Protein AF-A0A0R3T149-F1 (afdb_monomer_lite)

Radius of gyration: 18.87 Å; chains: 1; bounding box: 42×44×54 Å

Foldseek 3Di:
DPQQAAPQPRHTADWKWKDFPVDDHTHRPVRVLVQCQVADDPQWHADPDPVGRDIHNKMWMWTQDPVGIGTPDIAHGQAAPQVRGGADPWWKQQPVPRHIHHLVRVLVVCVVPQADPPPRHHRQKMWIWGHDRHDIDIDMDRDDDSLVSVLVSLLRDLDAAAPQPRHSPPVVQKAAESVVRHIHGCVRQVPFPADPDPRYGHGPVRVVVVVPDDD

Structure (mmCIF, N/CA/C/O backbone):
data_AF-A0A0R3T149-F1
#
_entry.id   AF-A0A0R3T149-F1
#
loop_
_atom_site.group_PDB
_atom_site.id
_atom_site.type_symbol
_atom_site.label_atom_id
_atom_site.label_alt_id
_atom_site.label_comp_id
_atom_site.label_asym_id
_atom_site.label_entity_id
_atom_site.label_seq_id
_atom_site.pdbx_PDB_ins_code
_atom_site.Cartn_x
_atom_site.Cartn_y
_atom_site.Cartn_z
_atom_site.occupancy
_atom_site.B_iso_or_equiv
_atom_site.auth_seq_id
_atom_site.auth_comp_id
_atom_site.auth_asym_id
_atom_site.auth_atom_id
_atom_site.pdbx_PDB_model_num
ATOM 1 N N . MET A 1 1 ? -21.644 15.731 8.150 1.00 38.50 1 MET A N 1
ATOM 2 C CA . MET A 1 1 ? -20.246 15.280 8.321 1.00 38.50 1 MET A CA 1
ATOM 3 C C . MET A 1 1 ? -20.265 14.141 9.325 1.00 38.50 1 MET A C 1
ATOM 5 O O . MET A 1 1 ? -20.509 14.401 10.495 1.00 38.50 1 MET A O 1
ATOM 9 N N . ASN A 1 2 ? -20.116 12.890 8.882 1.00 46.72 2 ASN A N 1
ATOM 10 C CA . ASN A 1 2 ? -19.965 11.767 9.811 1.00 46.72 2 ASN A CA 1
ATOM 11 C C . ASN A 1 2 ? -18.549 11.834 10.391 1.00 46.72 2 ASN A C 1
ATOM 13 O O . ASN A 1 2 ? -17.599 11.403 9.743 1.00 46.72 2 ASN A O 1
ATOM 17 N N . ASN A 1 3 ? -18.413 12.418 11.584 1.00 58.44 3 ASN A N 1
ATOM 18 C CA . ASN A 1 3 ? -17.168 12.417 12.352 1.00 58.44 3 ASN A CA 1
ATOM 19 C C . ASN A 1 3 ? -16.908 10.995 12.864 1.00 58.44 3 ASN A C 1
ATOM 21 O O . ASN A 1 3 ? -17.219 10.653 14.004 1.00 58.44 3 ASN A O 1
ATOM 25 N N . SER A 1 4 ? -16.373 10.145 11.993 1.00 82.06 4 SER A N 1
ATOM 26 C CA . SER A 1 4 ? -15.893 8.832 12.407 1.00 82.06 4 SER A CA 1
ATOM 27 C C . SER A 1 4 ? -14.594 9.030 13.188 1.00 82.06 4 SER A C 1
ATOM 29 O O . SER A 1 4 ? -13.704 9.763 12.754 1.00 82.06 4 SER A O 1
ATOM 31 N N . VAL A 1 5 ? -14.486 8.407 14.357 1.00 92.12 5 VAL A N 1
ATOM 32 C CA . VAL A 1 5 ? -13.281 8.451 15.194 1.00 92.12 5 VAL A CA 1
ATOM 33 C C . VAL A 1 5 ? -12.580 7.103 15.150 1.00 92.12 5 VAL A C 1
ATOM 35 O O . VAL A 1 5 ? -13.222 6.055 15.122 1.00 92.12 5 VAL A O 1
ATOM 38 N N . CYS A 1 6 ? -11.253 7.120 15.159 1.00 94.00 6 CYS A N 1
ATOM 39 C CA . CYS A 1 6 ? -10.465 5.899 15.232 1.00 94.00 6 CYS A CA 1
ATOM 40 C C . CYS A 1 6 ? -10.630 5.256 16.609 1.00 94.00 6 CYS A C 1
ATOM 42 O O . CYS A 1 6 ? -10.323 5.871 17.633 1.00 94.00 6 CYS A O 1
ATOM 44 N N . LEU A 1 7 ? -11.060 3.996 16.655 1.00 94.94 7 LEU A N 1
ATOM 45 C CA . LEU A 1 7 ? -11.327 3.322 17.928 1.00 94.94 7 LEU A CA 1
ATOM 46 C C . LEU A 1 7 ? -10.061 3.008 18.747 1.00 94.94 7 LEU A C 1
ATOM 48 O O . LEU A 1 7 ? -10.187 2.777 19.949 1.00 94.94 7 LEU A O 1
ATOM 52 N N . ILE A 1 8 ? -8.863 3.093 18.150 1.00 94.88 8 ILE A N 1
ATOM 53 C CA . ILE A 1 8 ? -7.573 2.941 18.850 1.00 94.88 8 ILE A CA 1
ATOM 54 C C . ILE A 1 8 ? -7.105 4.273 19.453 1.00 94.88 8 ILE A C 1
ATOM 56 O O . ILE A 1 8 ? -6.974 4.385 20.667 1.00 94.88 8 ILE A O 1
ATOM 60 N N . CYS A 1 9 ? -6.836 5.289 18.625 1.00 94.38 9 CYS A N 1
ATOM 61 C CA . CYS A 1 9 ? -6.217 6.540 19.091 1.00 94.38 9 CYS A CA 1
ATOM 62 C C . CYS A 1 9 ? -7.228 7.619 19.502 1.00 94.38 9 CYS A C 1
ATOM 64 O O . CYS A 1 9 ? -6.824 8.670 19.989 1.00 94.38 9 CYS A O 1
ATOM 66 N N . LYS A 1 10 ? -8.526 7.385 19.264 1.00 93.62 10 LYS A N 1
ATOM 67 C CA . LYS A 1 10 ? -9.636 8.330 19.480 1.00 93.62 10 LYS A CA 1
ATOM 68 C C . LYS A 1 10 ? -9.543 9.632 18.670 1.00 93.62 10 LYS A C 1
ATOM 70 O O . LYS A 1 10 ? -10.359 10.527 18.857 1.00 93.62 10 LYS A O 1
ATOM 75 N N . GLY A 1 11 ? -8.589 9.729 17.744 1.00 91.94 11 GLY A N 1
ATOM 76 C CA . GLY A 1 11 ? -8.465 10.843 16.809 1.00 91.94 11 GLY A CA 1
ATOM 77 C C . GLY A 1 11 ? -9.509 10.789 15.692 1.00 91.94 11 GLY A C 1
ATOM 78 O O . GLY A 1 11 ? -10.004 9.717 15.334 1.00 91.94 11 GLY A O 1
ATOM 79 N N . ASN A 1 12 ? -9.812 11.953 15.115 1.00 90.81 12 ASN A N 1
ATOM 80 C CA . ASN A 1 12 ? -10.738 12.073 13.990 1.00 90.81 12 ASN A CA 1
ATOM 81 C C . ASN A 1 12 ? -10.184 11.390 12.733 1.00 90.81 12 ASN A C 1
ATOM 83 O O . ASN A 1 12 ? -9.002 11.515 12.400 1.00 90.81 12 ASN A O 1
ATOM 87 N N . ILE A 1 13 ? -11.060 10.710 12.004 1.00 88.44 13 ILE A N 1
ATOM 88 C CA . ILE A 1 13 ? -10.769 10.164 10.682 1.00 88.44 13 ILE A CA 1
ATOM 89 C C . ILE A 1 13 ? -11.183 11.207 9.648 1.00 88.44 13 ILE A C 1
ATOM 91 O O . ILE A 1 13 ? -12.334 11.634 9.623 1.00 88.44 13 ILE A O 1
ATOM 95 N N . LYS A 1 14 ? -10.232 11.633 8.811 1.00 82.50 14 LYS A N 1
ATOM 96 C CA . LYS A 1 14 ? -10.469 12.670 7.798 1.00 82.50 14 LYS A CA 1
ATOM 97 C C . LYS A 1 14 ? -11.173 12.099 6.569 1.00 82.50 14 LYS A C 1
ATOM 99 O O . LYS A 1 14 ? -12.326 12.418 6.313 1.00 82.50 14 LYS A O 1
ATOM 104 N N . THR A 1 15 ? -10.460 11.283 5.797 1.00 82.50 15 THR A N 1
ATOM 105 C CA . THR A 1 15 ? -10.912 10.849 4.466 1.00 82.50 15 THR A CA 1
ATOM 106 C C . THR A 1 15 ? -10.670 9.382 4.184 1.00 82.50 15 THR A C 1
ATOM 108 O O . THR A 1 15 ? -11.432 8.817 3.410 1.00 82.50 15 THR A O 1
ATOM 111 N N . ILE A 1 16 ? -9.632 8.767 4.757 1.00 88.44 16 ILE A N 1
ATOM 112 C CA . ILE A 1 16 ? -9.252 7.377 4.486 1.00 88.44 16 ILE A CA 1
ATOM 113 C C . ILE A 1 16 ? -9.107 6.617 5.799 1.00 88.44 16 ILE A C 1
ATOM 115 O O . ILE A 1 16 ? -8.549 7.130 6.771 1.00 88.44 16 ILE A O 1
ATOM 119 N N . PHE A 1 17 ? -9.613 5.390 5.821 1.00 92.50 17 PHE A N 1
ATOM 120 C CA . PHE A 1 17 ? -9.611 4.535 7.000 1.00 92.50 17 PHE A CA 1
ATOM 121 C C . PHE A 1 17 ? -9.594 3.056 6.638 1.00 92.50 17 PHE A C 1
ATOM 123 O O . PHE A 1 17 ? -9.793 2.670 5.487 1.00 92.50 17 PHE A O 1
ATOM 130 N N . ALA A 1 18 ? -9.340 2.234 7.649 1.00 95.44 18 ALA A N 1
ATOM 131 C CA . ALA A 1 18 ? -9.339 0.789 7.558 1.00 95.44 18 ALA A CA 1
ATOM 132 C C . ALA A 1 18 ? -10.473 0.192 8.394 1.00 95.44 18 ALA A C 1
ATOM 134 O O . ALA A 1 18 ? -10.747 0.655 9.506 1.00 95.44 18 ALA A O 1
ATOM 135 N N . VAL A 1 19 ? -11.084 -0.859 7.856 1.00 96.00 19 VAL A N 1
ATOM 136 C CA . VAL A 1 19 ? -12.095 -1.680 8.526 1.00 96.00 19 VAL A CA 1
ATOM 137 C C . VAL A 1 19 ? -11.696 -3.150 8.364 1.00 96.00 19 VAL A C 1
ATOM 139 O O . VAL A 1 19 ? -11.477 -3.582 7.228 1.00 96.00 19 VAL A O 1
ATOM 142 N N . PRO A 1 20 ? -11.568 -3.934 9.451 1.00 96.81 20 PRO A N 1
ATOM 143 C CA . PRO A 1 20 ? -11.373 -5.379 9.352 1.00 96.81 20 PRO A CA 1
ATOM 144 C C . PRO A 1 20 ? -12.500 -6.034 8.553 1.00 96.81 20 PRO A C 1
ATOM 146 O O . PRO A 1 20 ? -13.662 -5.727 8.792 1.00 96.81 20 PRO A O 1
ATOM 149 N N . CYS A 1 21 ? -12.201 -6.975 7.656 1.00 95.44 21 CYS A N 1
ATOM 150 C CA . CYS A 1 21 ? -13.226 -7.567 6.781 1.00 95.44 21 CYS A CA 1
ATOM 151 C C . CYS A 1 21 ? -14.345 -8.323 7.526 1.00 95.44 21 CYS A C 1
ATOM 153 O O . CYS A 1 21 ? -15.386 -8.610 6.941 1.00 95.44 21 CYS A O 1
ATOM 155 N N . THR A 1 22 ? -14.149 -8.646 8.806 1.00 95.69 22 THR A N 1
ATOM 156 C CA . THR A 1 22 ? -15.110 -9.393 9.623 1.00 95.69 22 THR A CA 1
ATOM 157 C C . THR A 1 22 ? -16.033 -8.499 10.459 1.00 95.69 22 THR A C 1
ATOM 159 O O . THR A 1 22 ? -17.061 -8.982 10.940 1.00 95.69 22 THR A O 1
ATOM 162 N N . CYS A 1 23 ? -15.748 -7.201 10.619 1.00 95.00 23 CYS A N 1
ATOM 163 C CA . CYS A 1 23 ? -16.578 -6.260 11.388 1.00 95.00 23 CYS A CA 1
ATOM 164 C C . CYS A 1 23 ? -16.717 -4.898 10.687 1.00 95.00 23 CYS A C 1
ATOM 166 O O . CYS A 1 23 ? -16.254 -4.718 9.569 1.00 95.00 23 CYS A O 1
ATOM 168 N N . ASP A 1 24 ? -17.389 -3.947 11.325 1.00 94.56 24 ASP A N 1
ATOM 169 C CA . ASP A 1 24 ? -17.636 -2.584 10.834 1.00 94.56 24 ASP A CA 1
ATOM 170 C C . ASP A 1 24 ? -16.867 -1.516 11.636 1.00 94.56 24 ASP A C 1
ATOM 172 O O . ASP A 1 24 ? -17.055 -0.313 11.448 1.00 94.56 24 ASP A O 1
ATOM 176 N N . HIS A 1 25 ? -15.961 -1.948 12.518 1.00 95.19 25 HIS A N 1
ATOM 177 C CA . HIS A 1 25 ? -15.155 -1.067 13.354 1.00 95.19 25 HIS A CA 1
ATOM 178 C C . HIS A 1 25 ? -14.117 -0.294 12.538 1.00 95.19 25 HIS A C 1
ATOM 180 O O . HIS A 1 25 ? -13.366 -0.861 11.743 1.00 95.19 25 HIS A O 1
ATOM 186 N N . VAL A 1 26 ? -14.046 1.013 12.788 1.00 94.81 26 VAL A N 1
ATOM 187 C CA . VAL A 1 26 ? -13.283 1.955 11.968 1.00 94.81 26 VAL A CA 1
ATOM 188 C C . VAL A 1 26 ? -11.995 2.402 12.667 1.00 94.81 26 VAL A C 1
ATOM 190 O O . VAL A 1 26 ? -11.993 2.797 13.839 1.00 94.81 26 VAL A O 1
ATOM 193 N N . PHE A 1 27 ? -10.887 2.389 11.924 1.00 95.19 27 PHE A N 1
ATOM 194 C CA . PHE A 1 27 ? -9.558 2.751 12.419 1.00 95.19 27 PHE A CA 1
ATOM 195 C C . PHE A 1 27 ? -8.777 3.581 11.394 1.00 95.19 27 PHE A C 1
ATOM 197 O O . PHE A 1 27 ? -8.949 3.415 10.188 1.00 95.19 27 PHE A O 1
ATOM 204 N N . HIS A 1 28 ? -7.832 4.416 11.840 1.00 94.00 28 HIS A N 1
ATOM 205 C CA . HIS A 1 28 ? -6.750 4.839 10.941 1.00 94.00 28 HIS A CA 1
ATOM 206 C C . HIS A 1 28 ? -5.971 3.601 10.494 1.00 94.00 28 HIS A C 1
ATOM 208 O O . HIS A 1 28 ? -5.634 2.760 11.333 1.00 94.00 28 HIS A O 1
ATOM 214 N N . LEU A 1 29 ? -5.627 3.513 9.205 1.00 93.81 29 LEU A N 1
ATOM 215 C CA . LEU A 1 29 ? -4.876 2.370 8.675 1.00 93.81 29 LEU A CA 1
ATOM 216 C C . LEU A 1 29 ? -3.568 2.154 9.453 1.00 93.81 29 LEU A C 1
ATOM 218 O O . LEU A 1 29 ? -3.303 1.048 9.912 1.00 93.81 29 LEU A O 1
ATOM 222 N N . ALA A 1 30 ? -2.803 3.215 9.722 1.00 93.44 30 ALA A N 1
ATOM 223 C CA . ALA A 1 30 ? -1.572 3.113 10.506 1.00 93.44 30 ALA A CA 1
ATOM 224 C C . ALA A 1 30 ? -1.781 2.656 11.959 1.00 93.44 30 ALA A C 1
ATOM 226 O O . ALA A 1 30 ? -0.935 1.941 12.497 1.00 93.44 30 ALA A O 1
ATOM 227 N N . CYS A 1 31 ? -2.873 3.066 12.617 1.00 95.38 31 CYS A N 1
ATOM 228 C CA . CYS A 1 31 ? -3.177 2.606 13.974 1.00 95.38 31 CYS A CA 1
ATOM 229 C C . CYS A 1 31 ? -3.475 1.108 13.981 1.00 95.38 31 CYS A C 1
ATOM 231 O O . CYS A 1 31 ? -2.933 0.389 14.820 1.00 95.38 31 CYS A O 1
ATOM 233 N N . LEU A 1 32 ? -4.289 0.645 13.029 1.00 95.56 32 LEU A N 1
ATOM 234 C CA . LEU A 1 32 ? -4.640 -0.765 12.919 1.00 95.56 32 LEU A CA 1
ATOM 235 C C . LEU A 1 32 ? -3.416 -1.620 12.566 1.00 95.56 32 LEU A C 1
ATOM 237 O O . LEU A 1 32 ? -3.164 -2.605 13.248 1.00 95.56 32 LEU A O 1
ATOM 241 N N . MET A 1 33 ? -2.593 -1.204 11.596 1.00 94.81 33 MET A N 1
ATOM 242 C CA . MET A 1 33 ? -1.350 -1.911 11.237 1.00 94.81 33 MET A CA 1
ATOM 243 C C . MET A 1 33 ? -0.369 -2.012 12.412 1.00 94.81 33 MET A C 1
ATOM 245 O O . MET A 1 33 ? 0.261 -3.049 12.616 1.00 94.81 33 MET A O 1
ATOM 249 N N . ARG A 1 34 ? -0.273 -0.966 13.242 1.00 94.62 34 ARG A N 1
ATOM 250 C CA . ARG A 1 34 ? 0.548 -0.997 14.461 1.00 94.62 34 ARG A CA 1
ATOM 251 C C . ARG A 1 34 ? -0.014 -1.959 15.505 1.00 94.62 34 ARG A C 1
ATOM 253 O O . ARG A 1 34 ? 0.756 -2.700 16.106 1.00 94.62 34 ARG A O 1
ATOM 260 N N . TRP A 1 35 ? -1.330 -1.977 15.702 1.00 94.94 35 TRP A N 1
ATOM 261 C CA . TRP A 1 35 ? -1.977 -2.948 16.586 1.00 94.94 35 TRP A CA 1
ATOM 262 C C . TRP A 1 35 ? -1.704 -4.386 16.136 1.00 94.94 35 TRP A C 1
ATOM 264 O O . TRP A 1 35 ? -1.245 -5.199 16.934 1.00 94.94 35 TRP A O 1
ATOM 274 N N . ILE A 1 36 ? -1.900 -4.663 14.843 1.00 94.19 36 ILE A N 1
ATOM 275 C CA . ILE A 1 36 ? -1.611 -5.953 14.205 1.00 94.19 36 ILE A CA 1
ATOM 276 C C . ILE A 1 36 ? -0.167 -6.380 14.521 1.00 94.19 36 ILE A C 1
ATOM 278 O O . ILE A 1 36 ? 0.037 -7.458 15.075 1.00 94.19 36 ILE A O 1
ATOM 282 N N . SER A 1 37 ? 0.829 -5.506 14.319 1.00 92.75 37 SER A N 1
ATOM 283 C CA . SER A 1 37 ? 2.245 -5.804 14.636 1.00 92.75 37 SER A CA 1
ATOM 284 C C . SER A 1 37 ? 2.539 -6.169 16.094 1.00 92.75 37 SER A C 1
ATOM 286 O O . SER A 1 37 ? 3.562 -6.782 16.372 1.00 92.75 37 SER A O 1
ATOM 288 N N . GLN A 1 38 ? 1.655 -5.820 17.029 1.00 91.00 38 GLN A N 1
ATOM 289 C CA . GLN A 1 38 ? 1.828 -6.097 18.458 1.00 91.00 38 GLN A CA 1
ATOM 290 C C . GLN A 1 38 ? 1.002 -7.286 18.951 1.00 91.00 38 GLN A C 1
ATOM 292 O O . GLN A 1 38 ? 1.271 -7.802 20.036 1.00 91.00 38 GLN A O 1
ATOM 297 N N . LYS A 1 39 ? -0.054 -7.653 18.220 1.00 86.94 39 LYS A N 1
ATOM 298 C CA . LYS A 1 39 ? -1.113 -8.555 18.695 1.00 86.94 39 LYS A CA 1
ATOM 299 C C . LYS A 1 39 ? -1.394 -9.732 17.770 1.00 86.94 39 LYS A C 1
ATOM 301 O O . LYS A 1 39 ? -2.239 -10.545 18.120 1.00 86.94 39 LYS A O 1
ATOM 306 N N . THR A 1 40 ? -0.720 -9.830 16.624 1.00 79.81 40 THR A N 1
ATOM 307 C CA . THR A 1 40 ? -0.877 -10.988 15.737 1.00 79.81 40 THR A CA 1
ATOM 308 C C . THR A 1 40 ? -0.409 -12.257 16.442 1.00 79.81 40 THR A C 1
ATOM 310 O O . THR A 1 40 ? 0.718 -12.315 16.934 1.00 79.81 40 THR A O 1
ATOM 313 N N . THR A 1 41 ? -1.252 -13.282 16.423 1.00 71.00 41 THR A N 1
ATOM 314 C CA . THR A 1 41 ? -0.919 -14.654 16.817 1.00 71.00 41 THR A CA 1
ATOM 315 C C . THR A 1 41 ? -1.328 -15.570 15.669 1.00 71.00 41 THR A C 1
ATOM 317 O O . THR A 1 41 ? -2.486 -15.551 15.263 1.00 71.00 41 THR A O 1
ATOM 320 N N . ASP A 1 42 ? -0.382 -16.320 15.101 1.00 70.81 42 ASP A N 1
ATOM 321 C CA . ASP A 1 42 ? -0.635 -17.323 14.053 1.00 70.81 42 ASP A CA 1
ATOM 322 C C . ASP A 1 42 ? -1.492 -16.831 12.864 1.00 70.81 42 ASP A C 1
ATOM 324 O O . ASP A 1 42 ? -2.448 -17.478 12.452 1.00 70.81 42 ASP A O 1
ATOM 328 N N . HIS A 1 43 ? -1.122 -15.680 12.284 1.00 72.94 43 HIS A N 1
ATOM 329 C CA . HIS A 1 43 ? -1.764 -15.019 11.126 1.00 72.94 43 HIS A CA 1
ATOM 330 C C . HIS A 1 43 ? -3.133 -14.369 11.365 1.00 72.94 43 HIS A C 1
ATOM 332 O O . HIS A 1 43 ? -3.583 -13.608 10.505 1.00 72.94 43 HIS A O 1
ATOM 338 N N . TYR A 1 44 ? -3.747 -14.581 12.527 1.00 81.31 44 TYR A N 1
ATOM 339 C CA . TYR A 1 44 ? -5.005 -13.943 12.900 1.00 81.31 44 TYR A CA 1
ATOM 340 C C . TYR A 1 44 ? -4.771 -12.789 13.872 1.00 81.31 44 TYR A C 1
ATOM 342 O O . TYR A 1 44 ? -3.843 -12.787 14.687 1.00 81.31 44 TYR A O 1
ATOM 350 N N . CYS A 1 45 ? -5.607 -11.761 13.745 1.00 88.81 45 CYS A N 1
ATOM 351 C CA . CYS A 1 45 ? -5.567 -10.578 14.590 1.00 88.81 45 CYS A CA 1
ATOM 352 C C . CYS A 1 45 ? -6.922 -10.354 15.252 1.00 88.81 45 CYS A C 1
ATOM 354 O O . CYS A 1 45 ? -7.923 -10.242 14.540 1.00 88.81 45 CYS A O 1
ATOM 356 N N . PRO A 1 46 ? -6.979 -10.202 16.584 1.00 93.50 46 PRO A N 1
ATOM 357 C CA . PRO A 1 46 ? -8.207 -9.796 17.244 1.00 93.50 46 PRO A CA 1
ATOM 358 C C . PRO A 1 46 ? -8.532 -8.339 16.908 1.00 93.50 46 PRO A C 1
ATOM 360 O O . PRO A 1 46 ? -7.638 -7.480 16.822 1.00 93.50 46 PRO A O 1
ATOM 363 N N . CYS A 1 47 ? -9.823 -8.043 16.749 1.00 95.06 47 CYS A N 1
ATOM 364 C CA . CYS A 1 47 ? -10.296 -6.672 16.619 1.00 95.06 47 CYS A CA 1
ATOM 365 C C . CYS A 1 47 ? -9.823 -5.826 17.823 1.00 95.06 47 CYS A C 1
ATOM 367 O O . CYS A 1 47 ? -9.994 -6.244 18.966 1.00 95.06 47 CYS A O 1
ATOM 369 N N . PRO A 1 48 ? -9.266 -4.617 17.609 1.00 95.12 48 PRO A N 1
ATOM 370 C CA . PRO A 1 48 ? -8.849 -3.749 18.713 1.00 95.12 48 PRO A CA 1
ATOM 371 C C . PRO A 1 48 ? -9.996 -3.262 19.611 1.00 95.12 48 PRO A C 1
ATOM 373 O O . PRO A 1 48 ? -9.747 -2.720 20.687 1.00 95.12 48 PRO A O 1
ATOM 376 N N . GLN A 1 49 ? -11.247 -3.379 19.158 1.00 94.62 49 GLN A N 1
ATOM 377 C CA . GLN A 1 49 ? -12.408 -2.964 19.931 1.00 94.62 49 GLN A CA 1
ATOM 378 C C . GLN A 1 49 ? -12.720 -4.003 21.013 1.00 94.62 49 GLN A C 1
ATOM 380 O O . GLN A 1 49 ? -13.070 -5.133 20.700 1.00 94.62 49 GLN A O 1
ATOM 385 N N . SER A 1 50 ? -12.668 -3.603 22.286 1.00 88.88 50 SER A N 1
ATOM 386 C CA . SER A 1 50 ? -12.798 -4.517 23.435 1.00 88.88 50 SER A CA 1
ATOM 387 C C . SER A 1 50 ? -14.130 -5.269 23.520 1.00 88.88 50 SER A C 1
ATOM 389 O O . SER A 1 50 ? -14.188 -6.337 24.117 1.00 88.88 50 SER A O 1
ATOM 391 N N . SER A 1 51 ? -15.200 -4.718 22.944 1.00 91.88 51 SER A N 1
ATOM 392 C CA . SER A 1 51 ? -16.520 -5.357 22.862 1.00 91.88 51 SER A CA 1
ATOM 393 C C . SER A 1 51 ? -16.680 -6.286 21.652 1.00 91.88 51 SER A C 1
ATOM 395 O O . SER A 1 51 ? -17.781 -6.769 21.411 1.00 91.88 51 SER A O 1
ATOM 397 N N . CYS A 1 52 ? -15.630 -6.473 20.850 1.00 94.62 52 CYS A N 1
ATOM 398 C CA . CYS A 1 52 ? -15.647 -7.267 19.630 1.00 94.62 52 CYS A CA 1
ATOM 399 C C . CYS A 1 52 ? -14.785 -8.517 19.812 1.00 94.62 52 CYS A C 1
ATOM 401 O O . CYS A 1 52 ? -13.597 -8.421 20.102 1.00 94.62 52 CYS A O 1
ATOM 403 N N . ASP A 1 53 ? -15.378 -9.681 19.585 1.00 94.06 53 ASP A N 1
ATOM 404 C CA . ASP A 1 53 ? -14.747 -11.003 19.670 1.00 94.06 53 ASP A CA 1
ATOM 405 C C . ASP A 1 53 ? -14.214 -11.512 18.321 1.00 94.06 53 ASP A C 1
ATOM 407 O O . ASP A 1 53 ? -13.603 -12.573 18.240 1.00 94.06 53 ASP A O 1
ATOM 411 N N . LYS A 1 54 ? -14.441 -10.754 17.245 1.00 94.94 54 LYS A N 1
ATOM 412 C CA . LYS A 1 54 ? -14.046 -11.144 15.893 1.00 94.94 54 LYS A CA 1
ATOM 413 C C . LYS A 1 54 ? -12.544 -11.017 15.654 1.00 94.94 54 LYS A C 1
ATOM 415 O O . LYS A 1 54 ? -11.920 -10.008 15.996 1.00 94.94 54 LYS A O 1
ATOM 420 N N . GLU A 1 55 ? -12.014 -11.999 14.937 1.00 94.50 55 GLU A N 1
ATOM 421 C CA . GLU A 1 55 ? -10.661 -12.004 14.388 1.00 94.50 55 GLU A CA 1
ATOM 422 C C . GLU A 1 55 ? -10.677 -11.694 12.888 1.00 94.50 55 GLU A C 1
ATOM 424 O O . GLU A 1 55 ? -11.718 -11.763 12.226 1.00 94.50 55 GLU A O 1
ATOM 429 N N . PHE A 1 56 ? -9.528 -11.298 12.347 1.00 94.62 56 PHE A N 1
ATOM 430 C CA . PHE A 1 56 ? -9.364 -11.000 10.929 1.00 94.62 56 PHE A CA 1
ATOM 431 C C . PHE A 1 56 ? -7.917 -11.210 10.470 1.00 94.62 56 PHE A C 1
ATOM 433 O O . PHE A 1 56 ? -6.971 -11.084 11.246 1.00 94.62 56 PHE A O 1
ATOM 440 N N . ASP A 1 57 ? -7.762 -11.480 9.179 1.00 93.31 57 ASP A N 1
ATOM 441 C CA . ASP A 1 57 ? -6.490 -11.642 8.459 1.00 93.31 57 ASP A CA 1
ATOM 442 C C . ASP A 1 57 ? -6.390 -10.705 7.236 1.00 93.31 57 ASP A C 1
ATOM 444 O O . ASP A 1 57 ? -5.442 -10.760 6.444 1.00 93.31 57 ASP A O 1
ATOM 448 N N . SER A 1 58 ? -7.413 -9.868 7.065 1.00 94.88 58 SER A N 1
ATOM 449 C CA . SER A 1 58 ? -7.649 -9.022 5.908 1.00 94.88 58 SER A CA 1
ATOM 450 C C . SER A 1 58 ? -8.429 -7.774 6.309 1.00 94.88 58 SER A C 1
ATOM 452 O O . SER A 1 58 ? -9.187 -7.756 7.287 1.00 94.88 58 SER A O 1
ATOM 454 N N . LEU A 1 59 ? -8.212 -6.694 5.564 1.00 96.12 59 LEU A N 1
ATOM 455 C CA . LEU A 1 59 ? -8.836 -5.406 5.850 1.00 96.12 59 LEU A CA 1
ATOM 456 C C . LEU A 1 59 ? -9.181 -4.629 4.587 1.00 96.12 59 LEU A C 1
ATOM 458 O O . LEU A 1 59 ? -8.455 -4.651 3.593 1.00 96.12 59 LEU A O 1
ATOM 462 N N . ASN A 1 60 ? -10.292 -3.909 4.658 1.00 96.25 60 ASN A N 1
ATOM 463 C CA . ASN A 1 60 ? -10.741 -2.989 3.630 1.00 96.25 60 ASN A CA 1
ATOM 464 C C . ASN A 1 60 ? -10.198 -1.595 3.930 1.00 96.25 60 ASN A C 1
ATOM 466 O O . ASN A 1 60 ? -10.383 -1.072 5.029 1.00 96.25 60 ASN A O 1
ATOM 470 N N . VAL A 1 61 ? -9.553 -0.983 2.940 1.00 94.62 61 VAL A N 1
ATOM 471 C CA . VAL A 1 61 ? -9.146 0.422 2.973 1.00 94.62 61 VAL A CA 1
ATOM 472 C C . VAL A 1 61 ? -10.191 1.215 2.207 1.00 94.62 61 VAL A C 1
ATOM 474 O O . VAL A 1 61 ? -10.382 1.010 1.006 1.00 94.62 61 VAL A O 1
ATOM 477 N N . LEU A 1 62 ? -10.885 2.105 2.903 1.00 92.94 62 LEU A N 1
ATOM 478 C CA . LEU A 1 62 ? -12.012 2.861 2.370 1.00 92.94 62 LEU A CA 1
ATOM 479 C C . LEU A 1 62 ? -11.722 4.355 2.404 1.00 92.94 62 LEU A C 1
ATOM 481 O O . LEU A 1 62 ? -10.929 4.827 3.219 1.00 92.94 62 LEU A O 1
ATOM 485 N N . SER A 1 63 ? -12.401 5.093 1.534 1.00 89.12 63 SER A N 1
ATOM 486 C CA . SER A 1 63 ? -12.443 6.545 1.561 1.00 89.12 63 SER A CA 1
ATOM 487 C C . SER A 1 63 ? -13.868 7.064 1.629 1.00 89.12 63 SER A C 1
ATOM 489 O O . SER A 1 63 ? -14.779 6.466 1.063 1.00 89.12 63 SER A O 1
ATOM 491 N N . THR A 1 64 ? -14.047 8.192 2.304 1.00 85.88 64 THR A N 1
ATOM 492 C CA . THR A 1 64 ? -15.269 8.994 2.257 1.00 85.88 64 THR A CA 1
ATOM 493 C C . THR A 1 64 ? -15.002 10.278 1.486 1.00 85.88 64 THR A C 1
ATOM 495 O O . THR A 1 64 ? -14.210 11.110 1.935 1.00 85.88 64 THR A O 1
ATOM 498 N N . ASP A 1 65 ? -15.682 10.445 0.354 1.00 77.50 65 ASP A N 1
ATOM 499 C CA . ASP A 1 65 ? -15.710 11.681 -0.428 1.00 77.50 65 ASP A CA 1
ATOM 500 C C . ASP A 1 65 ? -17.149 12.226 -0.544 1.00 77.50 65 ASP A C 1
ATOM 502 O O . ASP A 1 65 ? -18.078 11.719 0.089 1.00 77.50 65 ASP A O 1
ATOM 506 N N . VAL A 1 66 ? -17.347 13.302 -1.318 1.00 71.94 66 VAL A N 1
ATOM 507 C CA . VAL A 1 66 ? -18.675 13.916 -1.535 1.00 71.94 66 VAL A CA 1
ATOM 508 C C . VAL A 1 66 ? -19.665 12.926 -2.178 1.00 71.94 66 VAL A C 1
ATOM 510 O O . VAL A 1 66 ? -20.872 13.069 -1.998 1.00 71.94 66 VAL A O 1
ATOM 513 N N . GLY A 1 67 ? -19.165 11.908 -2.887 1.00 72.44 67 GLY A N 1
ATOM 514 C CA . GLY A 1 67 ? -19.944 10.834 -3.504 1.00 72.44 67 GLY A CA 1
ATOM 515 C C . GLY A 1 67 ? -20.266 9.664 -2.569 1.00 72.44 67 GLY A C 1
ATOM 516 O O . GLY A 1 67 ? -20.987 8.754 -2.976 1.00 72.44 67 GLY A O 1
ATOM 517 N N . GLY A 1 68 ? -19.783 9.685 -1.322 1.00 83.62 68 GLY A N 1
ATOM 518 C CA . GLY A 1 68 ? -20.072 8.680 -0.304 1.00 83.62 68 GLY A CA 1
ATOM 519 C C . GLY A 1 68 ? -18.883 7.776 0.019 1.00 83.62 68 GLY A C 1
ATOM 520 O O . GLY A 1 68 ? -17.722 8.176 -0.059 1.00 83.62 68 GLY A O 1
ATOM 521 N N . LEU A 1 69 ? -19.188 6.557 0.470 1.00 88.19 69 LEU A N 1
ATOM 522 C CA . LEU A 1 69 ? -18.188 5.569 0.864 1.00 88.19 69 LEU A CA 1
ATOM 523 C C . LEU A 1 69 ? -17.673 4.811 -0.364 1.00 88.19 69 LEU A C 1
ATOM 525 O O . LEU A 1 69 ? -18.450 4.191 -1.089 1.00 88.19 69 LEU A O 1
ATOM 529 N N . LYS A 1 70 ? -16.356 4.802 -0.557 1.00 91.25 70 LYS A N 1
ATOM 530 C CA . LYS A 1 70 ? -15.676 4.114 -1.654 1.00 91.25 70 LYS A CA 1
ATOM 531 C C . LYS A 1 70 ? -14.635 3.140 -1.113 1.00 91.25 70 LYS A C 1
ATOM 533 O O . LYS A 1 70 ? -13.734 3.535 -0.378 1.00 91.25 70 LYS A O 1
ATOM 538 N N . LEU A 1 71 ? -14.711 1.875 -1.522 1.00 91.62 71 LEU A N 1
ATOM 539 C CA . LEU A 1 71 ? -13.637 0.909 -1.291 1.00 91.62 71 LEU A CA 1
ATOM 540 C C . LEU A 1 71 ? -12.450 1.247 -2.206 1.00 91.62 71 LEU A C 1
ATOM 542 O O . LEU A 1 71 ? -12.601 1.281 -3.428 1.00 91.62 71 LEU A O 1
ATOM 546 N N . LEU A 1 72 ? -11.279 1.510 -1.626 1.00 89.44 72 LEU A N 1
ATOM 547 C CA . LEU A 1 72 ? -10.056 1.782 -2.385 1.00 89.44 72 LEU A CA 1
ATOM 548 C C . LEU A 1 72 ? -9.321 0.486 -2.736 1.00 89.44 72 LEU A C 1
ATOM 550 O O . LEU A 1 72 ? -8.919 0.298 -3.883 1.00 89.44 72 LEU A O 1
ATOM 554 N N . THR A 1 73 ? -9.142 -0.391 -1.745 1.00 92.19 73 THR A N 1
ATOM 555 C CA . THR A 1 73 ? -8.564 -1.731 -1.910 1.00 92.19 73 THR A CA 1
ATOM 556 C C . THR A 1 73 ? -8.882 -2.614 -0.710 1.00 92.19 73 THR A C 1
ATOM 558 O O . THR A 1 73 ? -9.214 -2.118 0.368 1.00 92.19 73 THR A O 1
ATOM 561 N N . THR A 1 74 ? -8.678 -3.914 -0.880 1.00 94.69 74 THR A N 1
ATOM 562 C CA . THR A 1 74 ? -8.604 -4.887 0.210 1.00 94.69 74 THR A CA 1
ATOM 563 C C . THR A 1 74 ? -7.157 -5.351 0.349 1.00 94.69 74 THR A C 1
ATOM 565 O O . THR A 1 74 ? -6.506 -5.666 -0.648 1.00 94.69 74 THR A O 1
ATOM 568 N N . ILE A 1 75 ? -6.635 -5.361 1.574 1.00 94.62 75 ILE A N 1
ATOM 569 C CA . ILE A 1 75 ? -5.347 -5.974 1.897 1.00 94.62 75 ILE A CA 1
ATOM 570 C C . ILE A 1 75 ? -5.635 -7.388 2.381 1.00 94.62 75 ILE A C 1
ATOM 572 O O . ILE A 1 75 ? -6.191 -7.573 3.463 1.00 94.62 75 ILE A O 1
ATOM 576 N N . ASN A 1 76 ? -5.246 -8.373 1.578 1.00 91.38 76 ASN A N 1
ATOM 577 C CA . ASN A 1 76 ? -5.326 -9.780 1.949 1.00 91.38 76 ASN A CA 1
ATOM 578 C C . ASN A 1 76 ? -4.001 -10.228 2.556 1.00 91.38 76 ASN A C 1
ATOM 580 O O . ASN A 1 76 ? -2.948 -9.901 2.000 1.00 91.38 76 ASN A O 1
ATOM 584 N N . ASN A 1 77 ? -4.074 -11.059 3.597 1.00 89.75 77 ASN A N 1
ATOM 585 C CA . ASN A 1 77 ? -2.930 -11.618 4.315 1.00 89.75 77 ASN A CA 1
ATOM 586 C C . ASN A 1 77 ? -2.019 -10.518 4.871 1.00 89.75 77 ASN A C 1
ATOM 588 O O . ASN A 1 77 ? -1.108 -10.030 4.204 1.00 89.75 77 ASN A O 1
ATOM 592 N N . LEU A 1 78 ? -2.243 -10.147 6.128 1.00 93.25 78 LEU A N 1
ATOM 593 C CA . LEU A 1 78 ? -1.520 -9.053 6.788 1.00 93.25 78 LEU A CA 1
ATOM 594 C C . LEU A 1 78 ? -0.046 -9.353 7.084 1.00 93.25 78 LEU A C 1
ATOM 596 O O . LEU A 1 78 ? 0.682 -8.460 7.521 1.00 93.25 78 LEU A O 1
ATOM 600 N N . ILE A 1 79 ? 0.393 -10.585 6.820 1.00 93.62 79 ILE A N 1
ATOM 601 C CA . ILE A 1 79 ? 1.775 -11.037 6.949 1.00 93.62 79 ILE A CA 1
ATOM 602 C C . ILE A 1 79 ? 2.427 -11.100 5.572 1.00 93.62 79 ILE A C 1
ATOM 604 O O . ILE A 1 79 ? 1.952 -11.787 4.667 1.00 93.62 79 ILE A O 1
ATOM 608 N N . CYS A 1 80 ? 3.559 -10.418 5.437 1.00 95.12 80 CYS A N 1
ATOM 609 C CA . CYS A 1 80 ? 4.400 -10.487 4.257 1.00 95.12 80 CYS A CA 1
ATOM 610 C C . CYS A 1 80 ? 4.981 -11.906 4.113 1.00 95.12 80 CYS A C 1
ATOM 612 O O . CYS A 1 80 ? 5.760 -12.329 4.968 1.00 95.12 80 CYS A O 1
ATOM 614 N N . PRO A 1 81 ? 4.709 -12.627 3.013 1.00 94.06 81 PRO A N 1
ATOM 615 C CA . PRO A 1 81 ? 5.216 -13.986 2.794 1.00 94.06 81 PRO A CA 1
ATOM 616 C C . PRO A 1 81 ? 6.734 -14.074 2.561 1.00 94.06 81 PRO A C 1
ATOM 618 O O . PRO A 1 81 ? 7.266 -15.175 2.480 1.00 94.06 81 PRO A O 1
ATOM 621 N N . ILE A 1 82 ? 7.437 -12.944 2.418 1.00 95.50 82 ILE A N 1
ATOM 622 C CA . ILE A 1 82 ? 8.893 -12.921 2.209 1.00 95.50 82 ILE A CA 1
ATOM 623 C C . ILE A 1 82 ? 9.635 -12.708 3.531 1.00 95.50 82 ILE A C 1
ATOM 625 O O . ILE A 1 82 ? 10.538 -13.474 3.845 1.00 95.50 82 ILE A O 1
ATOM 629 N N . CYS A 1 83 ? 9.273 -11.679 4.308 1.00 95.62 83 CYS A N 1
ATOM 630 C CA . CYS A 1 83 ? 9.932 -11.406 5.591 1.00 95.62 83 CYS A CA 1
ATOM 631 C C . CYS A 1 83 ? 9.244 -12.056 6.797 1.00 95.62 83 CYS A C 1
ATOM 633 O O . CYS A 1 83 ? 9.779 -11.955 7.894 1.00 95.62 83 CYS A O 1
ATOM 635 N N . ILE A 1 84 ? 8.087 -12.701 6.598 1.00 93.00 84 ILE A N 1
ATOM 636 C CA . ILE A 1 84 ? 7.303 -13.387 7.640 1.00 93.00 84 ILE A CA 1
ATOM 637 C C . ILE A 1 84 ? 7.001 -12.447 8.820 1.00 93.00 84 ILE A C 1
ATOM 639 O O . ILE A 1 84 ? 7.091 -12.801 9.988 1.00 93.00 84 ILE A O 1
ATOM 643 N N . ASP A 1 85 ? 6.664 -11.205 8.487 1.00 93.50 85 ASP A N 1
ATOM 644 C CA . ASP A 1 85 ? 6.364 -10.134 9.435 1.00 93.50 85 ASP A CA 1
ATOM 645 C C . ASP A 1 85 ? 5.146 -9.359 8.925 1.00 93.50 85 ASP A C 1
ATOM 647 O O . ASP A 1 85 ? 4.790 -9.453 7.744 1.00 93.50 85 ASP A O 1
ATOM 651 N N . VAL A 1 86 ? 4.505 -8.591 9.798 1.00 93.81 86 VAL A N 1
ATOM 652 C CA . VAL A 1 86 ? 3.381 -7.727 9.433 1.00 93.81 86 VAL A CA 1
ATOM 653 C C . VAL A 1 86 ? 3.803 -6.766 8.323 1.00 93.81 86 VAL A C 1
ATOM 655 O O . VAL A 1 86 ? 4.915 -6.230 8.326 1.00 93.81 86 VAL A O 1
ATOM 658 N N . LEU A 1 87 ? 2.911 -6.559 7.353 1.00 94.81 87 LEU A N 1
ATOM 659 C CA . LEU A 1 87 ? 3.151 -5.681 6.210 1.00 94.81 87 LEU A CA 1
ATOM 660 C C . LEU A 1 87 ? 3.598 -4.283 6.659 1.00 94.81 87 LEU A C 1
ATOM 662 O O . LEU A 1 87 ? 2.972 -3.642 7.505 1.00 94.81 87 LEU A O 1
ATOM 666 N N . LYS A 1 88 ? 4.678 -3.798 6.045 1.00 93.00 88 LYS A N 1
ATOM 667 C CA . LYS A 1 88 ? 5.285 -2.489 6.316 1.00 93.00 88 LYS A CA 1
ATOM 668 C C . LYS A 1 88 ? 4.920 -1.511 5.209 1.00 93.00 88 LYS A C 1
ATOM 670 O O . LYS A 1 88 ? 4.784 -1.903 4.053 1.00 93.00 88 LYS A O 1
ATOM 675 N N . SER A 1 89 ? 4.761 -0.239 5.559 1.00 90.94 89 SER A N 1
ATOM 676 C CA . SER A 1 89 ? 4.576 0.824 4.571 1.00 90.94 89 SER A CA 1
ATOM 677 C C . SER A 1 89 ? 5.933 1.194 3.958 1.00 90.94 89 SER A C 1
ATOM 679 O O . SER A 1 89 ? 6.859 1.439 4.733 1.00 90.94 89 SER A O 1
ATOM 681 N N . PRO A 1 90 ? 6.066 1.296 2.623 1.00 91.81 90 PRO A N 1
ATOM 682 C CA . PRO A 1 90 ? 5.075 0.947 1.603 1.00 91.81 90 PRO A CA 1
ATOM 683 C C . PRO A 1 90 ? 4.984 -0.567 1.345 1.00 91.81 90 PRO A C 1
ATOM 685 O O . PRO A 1 90 ? 5.970 -1.299 1.447 1.00 91.81 90 PRO A O 1
ATOM 688 N N . SER A 1 91 ? 3.809 -1.027 0.927 1.00 93.50 91 SER A N 1
ATOM 689 C CA . SER A 1 91 ? 3.538 -2.402 0.494 1.00 93.50 91 SER A CA 1
ATOM 690 C C . SER A 1 91 ? 3.010 -2.440 -0.940 1.00 93.50 91 SER A C 1
ATOM 692 O O . SER A 1 91 ? 2.503 -1.447 -1.455 1.00 93.50 91 SER A O 1
ATOM 694 N N . VAL A 1 92 ? 3.121 -3.594 -1.592 1.00 93.50 92 VAL A N 1
ATOM 695 C CA . VAL A 1 92 ? 2.655 -3.842 -2.957 1.00 93.50 92 VAL A CA 1
ATOM 696 C C . VAL A 1 92 ? 1.660 -4.990 -2.948 1.00 93.50 92 VAL A C 1
ATOM 698 O O . VAL A 1 92 ? 1.970 -6.088 -2.491 1.00 93.50 92 VAL A O 1
ATOM 701 N N . ILE A 1 93 ? 0.470 -4.724 -3.471 1.00 93.69 93 ILE A N 1
ATOM 702 C CA . ILE A 1 93 ? -0.569 -5.703 -3.764 1.00 93.69 93 ILE A CA 1
ATOM 703 C C . ILE A 1 93 ? -0.355 -6.148 -5.210 1.00 93.69 93 ILE A C 1
ATOM 705 O O . ILE A 1 93 ? -0.362 -5.330 -6.132 1.00 93.69 93 ILE A O 1
ATOM 709 N N . MET A 1 94 ? -0.124 -7.441 -5.406 1.00 91.94 94 MET A N 1
ATOM 710 C CA . MET A 1 94 ? 0.083 -8.018 -6.732 1.00 91.94 94 MET A CA 1
ATOM 711 C C . MET A 1 94 ? -1.264 -8.390 -7.338 1.00 91.94 94 MET A C 1
ATOM 713 O O . MET A 1 94 ? -1.969 -9.242 -6.798 1.00 91.94 94 MET A O 1
ATOM 717 N N . ASN A 1 95 ? -1.609 -7.798 -8.479 1.00 89.19 95 ASN A N 1
ATOM 718 C CA . ASN A 1 95 ? -2.915 -8.024 -9.095 1.00 89.19 95 ASN A CA 1
ATOM 719 C C . ASN A 1 95 ? -3.081 -9.458 -9.634 1.00 89.19 95 ASN A C 1
ATOM 721 O O . ASN A 1 95 ? -4.204 -9.946 -9.698 1.00 89.19 95 ASN A O 1
ATOM 725 N N . CYS A 1 96 ? -1.988 -10.154 -9.973 1.00 90.31 96 CYS A N 1
ATOM 726 C CA . CYS A 1 96 ? -2.043 -11.528 -10.488 1.00 90.31 96 CYS A CA 1
ATOM 727 C C . CYS A 1 96 ? -2.541 -12.556 -9.459 1.00 90.31 96 CYS A C 1
ATOM 729 O O . CYS A 1 96 ? -3.297 -13.455 -9.810 1.00 90.31 96 CYS A O 1
ATOM 731 N N . CYS A 1 97 ? -2.141 -12.417 -8.191 1.00 91.31 97 CYS A N 1
ATOM 732 C CA . CYS A 1 97 ? -2.423 -13.403 -7.142 1.00 91.31 97 CYS A CA 1
ATOM 733 C C . CYS A 1 97 ? -3.122 -12.818 -5.907 1.00 91.31 97 CYS A C 1
ATOM 735 O O . CYS A 1 97 ? -3.402 -13.547 -4.957 1.00 91.31 97 CYS A O 1
ATOM 737 N N . GLY A 1 98 ? -3.359 -11.504 -5.875 1.00 90.38 98 GLY A N 1
ATOM 738 C CA . GLY A 1 98 ? -4.011 -10.798 -4.769 1.00 90.38 98 GLY A CA 1
ATOM 739 C C . GLY A 1 98 ? -3.214 -10.760 -3.461 1.00 90.38 98 GLY A C 1
ATOM 740 O O . GLY A 1 98 ? -3.738 -10.288 -2.450 1.00 90.38 98 GLY A O 1
ATOM 741 N N . ARG A 1 99 ? -1.971 -11.266 -3.444 1.00 92.56 99 ARG A N 1
ATOM 742 C CA . ARG A 1 99 ? -1.100 -11.243 -2.261 1.00 92.56 99 ARG A CA 1
ATOM 743 C C . ARG A 1 99 ? -0.432 -9.883 -2.105 1.00 92.56 99 ARG A C 1
ATOM 745 O O . ARG A 1 99 ? -0.085 -9.228 -3.088 1.00 92.56 99 ARG A O 1
ATOM 752 N N . THR A 1 100 ? -0.199 -9.511 -0.852 1.00 95.31 100 THR A N 1
ATOM 753 C CA . THR A 1 100 ? 0.491 -8.275 -0.489 1.00 95.31 100 THR A CA 1
ATOM 754 C C . THR A 1 100 ? 1.880 -8.591 0.058 1.00 95.31 100 THR A C 1
ATOM 756 O O . THR A 1 100 ? 2.062 -9.565 0.787 1.00 95.31 100 THR A O 1
ATOM 759 N N . ILE A 1 101 ? 2.869 -7.780 -0.296 1.00 95.62 101 ILE A N 1
ATOM 760 C CA . ILE A 1 101 ? 4.263 -7.899 0.148 1.00 95.62 101 ILE A CA 1
ATOM 761 C C . ILE A 1 101 ? 4.822 -6.519 0.476 1.00 95.62 101 ILE A C 1
ATOM 763 O O . ILE A 1 101 ? 4.469 -5.537 -0.170 1.00 95.62 101 ILE A O 1
ATOM 767 N N . CYS A 1 102 ? 5.730 -6.431 1.447 1.00 95.75 102 CYS A N 1
ATOM 768 C CA . CYS A 1 102 ? 6.465 -5.190 1.700 1.00 95.75 102 CYS A CA 1
ATOM 769 C C . CYS A 1 102 ? 7.238 -4.778 0.437 1.00 95.75 102 CYS A C 1
ATOM 771 O O . CYS A 1 102 ? 7.860 -5.631 -0.204 1.00 95.75 102 CYS A O 1
ATOM 773 N N . LEU A 1 103 ? 7.260 -3.487 0.102 1.00 93.62 103 LEU A N 1
ATOM 774 C CA . LEU A 1 103 ? 7.986 -2.991 -1.073 1.00 93.62 103 LEU A CA 1
ATOM 775 C C . LEU A 1 103 ? 9.484 -3.337 -0.998 1.00 93.62 103 LEU A C 1
ATOM 777 O O . LEU A 1 103 ? 10.054 -3.810 -1.982 1.00 93.62 103 LEU A O 1
ATOM 781 N N . ASP A 1 104 ? 10.082 -3.222 0.191 1.00 93.44 104 ASP A N 1
ATOM 782 C CA . ASP A 1 104 ? 11.483 -3.589 0.452 1.00 93.44 104 ASP A CA 1
ATOM 783 C C . ASP A 1 104 ? 11.769 -5.085 0.260 1.00 93.44 104 ASP A C 1
ATOM 785 O O . ASP A 1 104 ? 12.900 -5.474 -0.015 1.00 93.44 104 ASP A O 1
ATOM 789 N N . CYS A 1 105 ? 10.751 -5.942 0.381 1.00 96.38 105 CYS A N 1
ATOM 790 C CA . CYS A 1 105 ? 10.867 -7.370 0.078 1.00 96.38 105 CYS A CA 1
ATOM 791 C C . CYS A 1 105 ? 10.639 -7.663 -1.409 1.00 96.38 105 CYS A C 1
ATOM 793 O O . CYS A 1 105 ? 11.220 -8.601 -1.956 1.00 96.38 105 CYS A O 1
ATOM 795 N N . PHE A 1 106 ? 9.789 -6.872 -2.065 1.00 94.75 106 PHE A N 1
ATOM 796 C CA . PHE A 1 106 ? 9.446 -7.057 -3.468 1.00 94.75 106 PHE A CA 1
ATOM 797 C C . PHE A 1 106 ? 10.594 -6.686 -4.403 1.00 94.75 106 PHE A C 1
ATOM 799 O O . PHE A 1 106 ? 10.910 -7.452 -5.311 1.00 94.75 106 PHE A O 1
ATOM 806 N N . ILE A 1 107 ? 11.250 -5.545 -4.167 1.00 93.50 107 ILE A N 1
ATOM 807 C CA . ILE A 1 107 ? 12.316 -5.037 -5.043 1.00 93.50 107 ILE A CA 1
ATOM 808 C C . ILE A 1 107 ? 13.446 -6.072 -5.230 1.00 93.50 107 ILE A C 1
ATOM 810 O O . ILE A 1 107 ? 13.734 -6.402 -6.383 1.00 93.50 107 ILE A O 1
ATOM 814 N N . PRO A 1 108 ? 14.029 -6.674 -4.169 1.00 94.38 108 PRO A N 1
ATOM 815 C CA . PRO A 1 108 ? 15.054 -7.712 -4.328 1.00 94.38 108 PRO A CA 1
ATOM 816 C C . PRO A 1 108 ? 14.540 -8.997 -4.992 1.00 94.38 108 PRO A C 1
ATOM 818 O O . PRO A 1 108 ? 15.309 -9.755 -5.587 1.00 94.38 108 PRO A O 1
ATOM 821 N N . ALA A 1 109 ? 13.242 -9.295 -4.883 1.00 93.38 1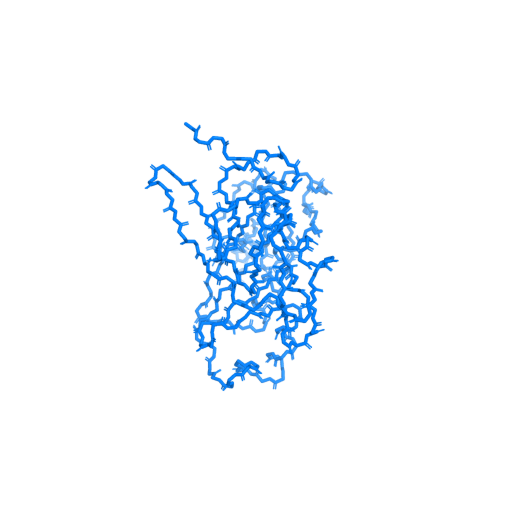09 ALA A N 1
ATOM 822 C CA . ALA A 1 109 ? 12.658 -10.428 -5.590 1.00 93.38 109 ALA A CA 1
ATOM 823 C C . ALA A 1 109 ? 12.639 -10.178 -7.107 1.00 93.38 109 ALA A C 1
ATOM 825 O O . ALA A 1 109 ? 13.057 -11.052 -7.868 1.00 93.38 109 ALA A O 1
ATOM 826 N N . LEU A 1 110 ? 12.266 -8.966 -7.526 1.00 91.44 110 LEU A N 1
ATOM 827 C CA . LEU A 1 110 ? 12.235 -8.574 -8.937 1.00 91.44 110 LEU A CA 1
ATOM 828 C C . LEU A 1 110 ? 13.605 -8.446 -9.586 1.00 91.44 110 LEU A C 1
ATOM 830 O O . LEU A 1 110 ? 13.742 -8.720 -10.777 1.00 91.44 110 LEU A O 1
ATOM 834 N N . GLU A 1 111 ? 14.614 -8.045 -8.814 1.00 92.38 111 GLU A N 1
ATOM 835 C CA . GLU A 1 111 ? 16.006 -8.018 -9.277 1.00 92.38 111 GLU A CA 1
ATOM 836 C C . GLU A 1 111 ? 16.511 -9.409 -9.662 1.00 92.38 111 GLU A C 1
ATOM 838 O O . GLU A 1 111 ? 17.323 -9.536 -10.576 1.00 92.38 111 GLU A O 1
ATOM 843 N N . ARG A 1 112 ? 16.015 -10.459 -8.994 1.00 91.94 112 ARG A N 1
ATOM 844 C CA . ARG A 1 112 ? 16.354 -11.848 -9.329 1.00 91.94 112 ARG A CA 1
ATOM 845 C C . ARG A 1 112 ? 15.554 -12.361 -10.517 1.00 91.94 112 ARG A C 1
ATOM 847 O O . ARG A 1 112 ? 16.103 -13.069 -11.357 1.00 91.94 112 ARG A O 1
ATOM 854 N N . LYS A 1 113 ? 14.258 -12.052 -10.564 1.00 90.50 113 LYS A N 1
ATOM 855 C CA . LYS A 1 113 ? 13.375 -12.462 -11.656 1.00 90.50 113 LYS A CA 1
ATOM 856 C C . LYS A 1 113 ? 12.210 -11.490 -11.781 1.00 90.50 113 LYS A C 1
ATOM 858 O O . LYS A 1 113 ? 11.504 -11.265 -10.806 1.00 90.50 113 LYS A O 1
ATOM 863 N N . SER A 1 114 ? 11.979 -10.956 -12.978 1.00 89.25 114 SER A N 1
ATOM 864 C CA . SER A 1 114 ? 10.896 -9.999 -13.262 1.00 89.25 114 SER A CA 1
ATOM 865 C C . SER A 1 114 ? 9.518 -10.672 -13.372 1.00 89.25 114 SER A C 1
ATOM 867 O O . SER A 1 114 ? 8.802 -10.519 -14.356 1.00 89.25 114 SER A O 1
ATOM 869 N N . GLU A 1 115 ? 9.161 -11.439 -12.349 1.00 92.19 115 GLU A N 1
ATOM 870 C CA . GLU A 1 115 ? 7.908 -12.176 -12.202 1.00 92.19 115 GLU A CA 1
ATOM 871 C C . GLU A 1 115 ? 7.404 -12.013 -10.767 1.00 92.19 115 GLU A C 1
ATOM 873 O O . GLU A 1 115 ? 8.154 -11.670 -9.848 1.00 92.19 115 GLU A O 1
ATOM 878 N N . CYS A 1 116 ? 6.124 -12.287 -10.552 1.00 92.31 116 CYS A N 1
ATOM 879 C CA . CYS A 1 116 ? 5.554 -12.311 -9.219 1.00 92.31 116 CYS A CA 1
ATOM 880 C C . CYS A 1 116 ? 6.261 -13.369 -8.343 1.00 92.31 116 CYS A C 1
ATOM 882 O O . CYS A 1 116 ? 6.324 -14.543 -8.716 1.00 92.31 116 CYS A O 1
ATOM 884 N N . PRO A 1 117 ? 6.748 -13.011 -7.139 1.00 93.62 117 PRO A N 1
ATOM 885 C CA . PRO A 1 117 ? 7.450 -13.945 -6.259 1.00 93.62 117 PRO A CA 1
ATOM 886 C C . PRO A 1 117 ? 6.558 -15.052 -5.680 1.00 93.62 117 PRO A C 1
ATOM 888 O O . PRO A 1 117 ? 7.076 -15.975 -5.057 1.00 93.62 117 PRO A O 1
ATOM 891 N N . MET A 1 118 ? 5.236 -14.953 -5.849 1.00 93.88 118 MET A N 1
ATOM 892 C CA . MET A 1 118 ? 4.265 -15.879 -5.263 1.00 93.88 118 MET A CA 1
ATOM 893 C C . MET A 1 118 ? 3.812 -16.955 -6.248 1.00 93.88 118 MET A C 1
ATOM 895 O O . MET A 1 118 ? 3.821 -18.134 -5.909 1.00 93.88 118 MET A O 1
ATOM 899 N N . ASP A 1 119 ? 3.416 -16.557 -7.456 1.00 94.44 119 ASP A N 1
ATOM 900 C CA . ASP A 1 119 ? 2.833 -17.449 -8.468 1.00 94.44 119 ASP A CA 1
ATOM 901 C C . ASP A 1 119 ? 3.665 -17.529 -9.757 1.00 94.44 119 ASP A C 1
ATOM 903 O O . ASP A 1 119 ? 3.352 -18.335 -10.629 1.00 94.44 119 ASP A O 1
ATOM 907 N N . ARG A 1 120 ? 4.748 -16.742 -9.860 1.00 93.06 120 ARG A N 1
ATOM 908 C CA . ARG A 1 120 ? 5.644 -16.655 -11.028 1.00 93.06 120 ARG A CA 1
ATOM 909 C C . ARG A 1 120 ? 4.968 -16.126 -12.297 1.00 93.06 120 ARG A C 1
ATOM 911 O O . ARG A 1 120 ? 5.535 -16.221 -13.383 1.00 93.06 120 ARG A O 1
ATOM 918 N N . SER A 1 121 ? 3.783 -15.533 -12.168 1.00 92.69 121 SER A N 1
ATOM 919 C CA . SER A 1 121 ? 3.110 -14.847 -13.268 1.00 92.69 121 SER A CA 1
ATOM 920 C C . SER A 1 121 ? 3.874 -13.582 -13.672 1.00 92.69 121 SER A C 1
ATOM 922 O O . SER A 1 121 ? 4.551 -12.953 -12.852 1.00 92.69 121 SER A O 1
ATOM 924 N N . GLY A 1 122 ? 3.735 -13.177 -14.936 1.00 89.44 122 GLY A N 1
ATOM 925 C CA . GLY A 1 122 ? 4.239 -11.887 -15.410 1.00 89.44 122 GLY A CA 1
ATOM 926 C C . GLY A 1 122 ? 3.579 -10.711 -14.679 1.00 89.44 122 GLY A C 1
ATOM 927 O O . GLY A 1 122 ? 2.399 -10.761 -14.327 1.00 89.44 122 GLY A O 1
ATOM 928 N N . LEU A 1 123 ? 4.346 -9.647 -14.441 1.00 84.81 123 LEU A N 1
ATOM 929 C CA . LEU A 1 123 ? 3.891 -8.470 -13.701 1.00 84.81 123 LEU A CA 1
ATOM 930 C C . LEU A 1 123 ? 3.388 -7.389 -14.652 1.00 84.81 123 LEU A C 1
ATOM 932 O O . LEU A 1 123 ? 4.141 -6.516 -15.068 1.00 84.81 123 LEU A O 1
ATOM 936 N N . ASN A 1 124 ? 2.099 -7.460 -14.972 1.00 84.00 124 ASN A N 1
ATOM 937 C CA . ASN A 1 124 ? 1.442 -6.486 -15.848 1.00 84.00 124 ASN A CA 1
ATOM 938 C C . ASN A 1 124 ? 0.761 -5.357 -15.070 1.00 84.00 124 ASN A C 1
ATOM 940 O O . ASN A 1 124 ? 0.491 -4.303 -15.627 1.00 84.00 124 ASN A O 1
ATOM 944 N N . GLU A 1 125 ? 0.438 -5.584 -13.797 1.00 88.69 125 GLU A N 1
ATOM 945 C CA . GLU A 1 125 ? -0.170 -4.572 -12.944 1.00 88.69 125 GLU A CA 1
ATOM 946 C C . GLU A 1 125 ? 0.156 -4.852 -11.476 1.00 88.69 125 GLU A C 1
ATOM 948 O O . GLU A 1 125 ? 0.103 -5.999 -11.015 1.00 88.69 125 GLU A O 1
ATOM 953 N N . ILE A 1 126 ? 0.468 -3.797 -10.733 1.00 90.12 126 ILE A N 1
ATOM 954 C CA . ILE A 1 126 ? 0.590 -3.829 -9.277 1.00 90.12 126 ILE A CA 1
ATOM 955 C C . ILE A 1 126 ? -0.127 -2.632 -8.665 1.00 90.12 126 ILE A C 1
ATOM 957 O O . ILE A 1 126 ? -0.252 -1.579 -9.291 1.00 90.12 126 ILE A O 1
ATOM 961 N N . THR A 1 127 ? -0.520 -2.760 -7.402 1.00 90.31 127 THR A N 1
ATOM 962 C CA . THR A 1 127 ? -1.009 -1.637 -6.602 1.00 90.31 127 THR A CA 1
ATOM 963 C C . THR A 1 127 ? -0.076 -1.392 -5.419 1.00 90.31 127 THR A C 1
ATOM 965 O O . THR A 1 127 ? -0.022 -2.194 -4.491 1.00 90.31 127 THR A O 1
ATOM 968 N N . ALA A 1 128 ? 0.664 -0.286 -5.422 1.00 89.25 128 ALA A N 1
ATOM 969 C CA . ALA A 1 128 ? 1.423 0.171 -4.265 1.00 89.25 128 ALA A CA 1
ATOM 970 C C . ALA A 1 128 ? 0.495 0.880 -3.270 1.00 89.25 128 ALA A C 1
ATOM 972 O O . ALA A 1 128 ? -0.316 1.728 -3.645 1.00 89.25 128 ALA A O 1
ATOM 973 N N . LEU A 1 129 ? 0.641 0.549 -1.995 1.00 89.19 129 LEU A N 1
ATOM 974 C CA . LEU A 1 129 ? -0.074 1.144 -0.879 1.00 89.19 129 LEU A CA 1
ATOM 975 C C . LEU A 1 129 ? 0.948 1.667 0.132 1.00 89.19 129 LEU A C 1
ATOM 977 O O . LEU A 1 129 ? 1.773 0.912 0.644 1.00 89.19 129 LEU A O 1
ATOM 981 N N . SER A 1 130 ? 0.866 2.951 0.450 1.00 88.62 130 SER A N 1
ATOM 982 C CA . SER A 1 130 ? 1.595 3.562 1.562 1.00 88.62 130 SER A CA 1
ATOM 983 C C . SER A 1 130 ? 0.609 4.180 2.536 1.00 88.62 130 SER A C 1
ATOM 985 O O . SER A 1 130 ? -0.466 4.629 2.144 1.00 88.62 130 SER A O 1
ATOM 987 N N . TRP A 1 131 ? 0.961 4.193 3.812 1.00 87.50 131 TRP A N 1
ATOM 988 C CA . TRP A 1 131 ? 0.172 4.832 4.851 1.00 87.50 131 TRP A CA 1
ATOM 989 C C . TRP A 1 131 ? 1.037 5.645 5.803 1.00 87.50 131 TRP A C 1
ATOM 991 O O . TRP A 1 131 ? 2.158 5.267 6.151 1.00 87.50 131 TRP A O 1
ATOM 1001 N N . THR A 1 132 ? 0.462 6.756 6.248 1.00 83.12 132 THR A N 1
ATOM 1002 C CA . THR A 1 132 ? 0.912 7.573 7.373 1.00 83.12 132 THR A CA 1
ATOM 1003 C C . THR A 1 132 ? -0.140 7.498 8.478 1.00 83.12 132 THR A C 1
ATOM 1005 O O . THR A 1 132 ? -1.143 6.793 8.355 1.00 83.12 132 THR A O 1
ATOM 1008 N N . GLN A 1 133 ? 0.078 8.206 9.587 1.00 74.12 133 GLN A N 1
ATOM 1009 C CA . GLN A 1 133 ? -0.886 8.222 10.684 1.00 74.12 133 GLN A CA 1
ATOM 1010 C C . GLN A 1 133 ? -2.287 8.678 10.243 1.00 74.12 133 GLN A C 1
ATOM 1012 O O . GLN A 1 133 ? -3.273 8.077 10.665 1.00 74.12 133 GLN A O 1
ATOM 1017 N N . ASP A 1 134 ? -2.356 9.675 9.360 1.00 72.12 134 ASP A N 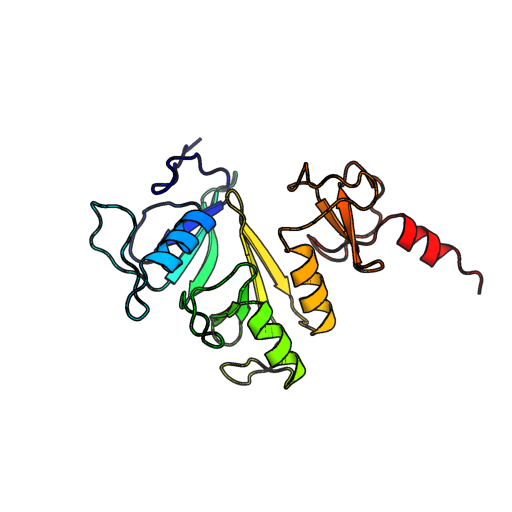1
ATOM 1018 C CA . ASP A 1 134 ? -3.605 10.366 9.025 1.00 72.12 134 ASP A CA 1
ATOM 1019 C C . ASP A 1 134 ? -4.123 10.075 7.611 1.00 72.12 134 ASP A C 1
ATOM 1021 O O . ASP A 1 134 ? -5.224 10.507 7.263 1.00 72.12 134 ASP A O 1
ATOM 1025 N N . SER A 1 135 ? -3.345 9.377 6.781 1.00 79.50 135 SER A N 1
ATOM 1026 C CA . SER A 1 135 ? -3.671 9.173 5.371 1.00 79.50 135 SER A CA 1
ATOM 1027 C C . SER A 1 135 ? -3.143 7.843 4.845 1.00 79.50 135 SER A C 1
ATOM 1029 O O . SER A 1 135 ? -2.207 7.256 5.391 1.00 79.50 135 SER A O 1
ATOM 1031 N N . ALA A 1 136 ? -3.733 7.376 3.751 1.00 83.62 136 ALA A N 1
ATOM 1032 C CA . ALA A 1 136 ? -3.166 6.312 2.947 1.00 83.62 136 ALA A CA 1
ATOM 1033 C C . ALA A 1 136 ? -3.225 6.685 1.471 1.00 83.62 136 ALA A C 1
ATOM 1035 O O . ALA A 1 136 ? -4.118 7.387 1.008 1.00 83.62 136 ALA A O 1
ATOM 1036 N N . THR A 1 137 ? -2.262 6.179 0.729 1.00 81.31 137 THR A N 1
ATOM 1037 C CA . THR A 1 137 ? -2.055 6.480 -0.672 1.00 81.31 137 THR A CA 1
ATOM 1038 C C . THR A 1 137 ? -2.022 5.173 -1.430 1.00 81.31 137 THR A C 1
ATOM 1040 O O . THR A 1 137 ? -1.204 4.307 -1.121 1.00 81.31 137 THR A O 1
ATOM 1043 N N . LEU A 1 138 ? -2.877 5.059 -2.444 1.00 81.94 138 LEU A N 1
ATOM 1044 C CA . LEU A 1 138 ? -2.827 3.968 -3.403 1.00 81.94 138 LEU A CA 1
ATOM 1045 C C . LEU A 1 138 ? -2.307 4.469 -4.737 1.00 81.94 138 LEU A C 1
ATOM 1047 O O . LEU A 1 138 ? -2.663 5.553 -5.199 1.00 81.94 138 LEU A O 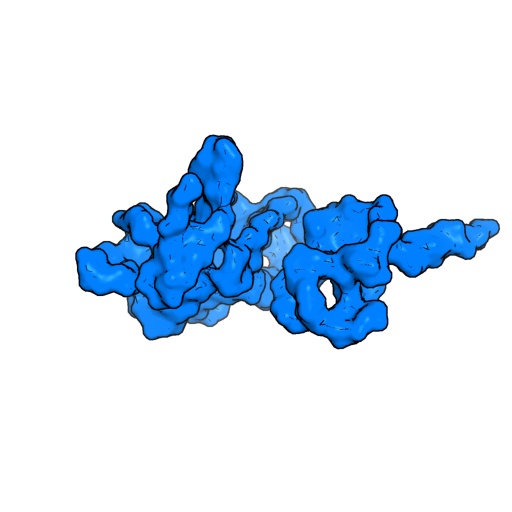1
ATOM 1051 N N . PHE A 1 139 ? -1.523 3.624 -5.379 1.00 80.19 139 PHE A N 1
ATOM 1052 C CA . PHE A 1 139 ? -1.054 3.840 -6.728 1.00 80.19 139 PHE A CA 1
ATOM 1053 C C . PHE A 1 139 ? -1.091 2.532 -7.512 1.00 80.19 139 PHE A C 1
ATOM 1055 O O . PHE A 1 139 ? -0.683 1.505 -6.987 1.00 80.19 139 PHE A O 1
ATOM 1062 N N . ARG A 1 140 ? -1.549 2.580 -8.766 1.00 83.38 140 ARG A N 1
ATOM 1063 C CA . ARG A 1 140 ? -1.538 1.442 -9.688 1.00 83.38 140 ARG A CA 1
ATOM 1064 C C . ARG A 1 140 ? -0.513 1.645 -10.792 1.00 83.38 140 ARG A C 1
ATOM 1066 O O . ARG A 1 140 ? -0.624 2.612 -11.542 1.00 83.38 140 ARG A O 1
ATOM 1073 N N . ASP A 1 141 ? 0.424 0.716 -10.908 1.00 81.81 141 ASP A N 1
ATOM 1074 C CA . ASP A 1 141 ? 1.413 0.679 -11.983 1.00 81.81 141 ASP A CA 1
ATOM 1075 C C . ASP A 1 141 ? 1.074 -0.437 -12.966 1.00 81.81 141 ASP A C 1
ATOM 1077 O O . ASP A 1 141 ? 0.846 -1.565 -12.537 1.00 81.81 141 ASP A O 1
ATOM 1081 N N . TYR A 1 142 ? 1.095 -0.132 -14.262 1.00 82.50 142 TYR A N 1
ATOM 1082 C CA . TYR A 1 142 ? 0.848 -1.087 -15.348 1.00 82.50 142 TYR A CA 1
ATOM 1083 C C . TYR A 1 142 ? 2.139 -1.543 -16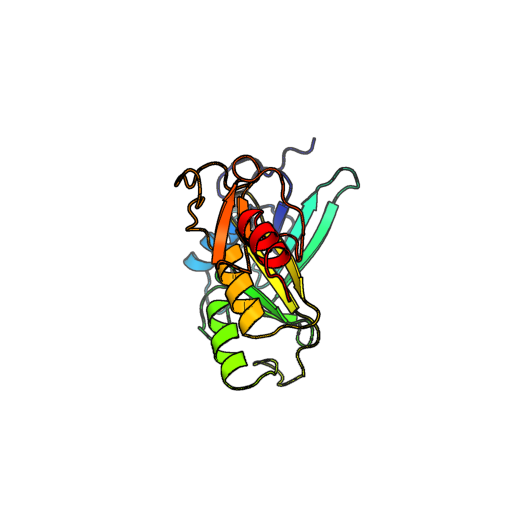.047 1.00 82.50 142 TYR A C 1
ATOM 1085 O O . TYR A 1 142 ? 2.094 -2.288 -17.025 1.00 82.50 142 TYR A O 1
ATOM 1093 N N . ASN A 1 143 ? 3.303 -1.064 -15.599 1.00 80.06 143 ASN A N 1
ATOM 1094 C CA . ASN A 1 143 ? 4.597 -1.508 -16.107 1.00 80.06 143 ASN A CA 1
ATOM 1095 C C . ASN A 1 143 ? 5.681 -1.438 -15.012 1.00 80.06 143 ASN A C 1
ATOM 1097 O O . ASN A 1 143 ? 6.604 -0.615 -15.089 1.00 80.06 143 ASN A O 1
ATOM 1101 N N . PRO A 1 144 ? 5.579 -2.291 -13.976 1.00 80.75 144 PRO A N 1
ATOM 1102 C CA . PRO A 1 144 ? 6.481 -2.247 -12.836 1.00 80.75 144 PRO A CA 1
ATOM 1103 C C . PRO A 1 144 ? 7.904 -2.651 -13.225 1.00 80.75 144 PRO A C 1
ATOM 1105 O O . PRO A 1 144 ? 8.226 -3.825 -13.400 1.00 80.75 144 PRO A O 1
ATOM 1108 N N . THR A 1 145 ? 8.798 -1.666 -13.289 1.00 83.50 145 THR A N 1
ATOM 1109 C CA . THR A 1 145 ? 10.244 -1.901 -13.409 1.00 83.50 145 THR A CA 1
ATOM 1110 C C . THR A 1 145 ? 10.929 -1.740 -12.056 1.00 83.50 145 THR A C 1
ATOM 1112 O O . THR A 1 145 ? 10.524 -0.917 -11.235 1.00 83.50 145 THR A O 1
ATOM 1115 N N . VAL A 1 146 ? 12.028 -2.470 -11.829 1.00 86.62 146 VAL A N 1
ATOM 1116 C CA . VAL A 1 146 ? 12.834 -2.348 -10.596 1.00 86.62 146 VAL A CA 1
ATOM 1117 C C . VAL A 1 146 ? 13.245 -0.897 -10.334 1.00 86.62 146 VAL A C 1
ATOM 1119 O O . VAL A 1 146 ? 13.166 -0.425 -9.201 1.00 86.62 146 VAL A O 1
ATOM 1122 N N . LYS A 1 147 ? 13.671 -0.174 -11.379 1.00 84.25 147 LYS A N 1
ATOM 1123 C CA . LYS A 1 147 ? 14.063 1.236 -11.267 1.00 84.25 147 LYS A CA 1
ATOM 1124 C C . LYS A 1 147 ? 12.898 2.084 -10.756 1.00 84.25 147 LYS A C 1
ATOM 1126 O O . LYS A 1 147 ? 13.052 2.793 -9.767 1.00 84.25 147 LYS A O 1
ATOM 1131 N N . TYR A 1 148 ? 11.738 1.963 -11.394 1.00 78.94 148 TYR A N 1
ATOM 1132 C CA . TYR A 1 148 ? 10.567 2.756 -11.040 1.00 78.94 148 TYR A CA 1
ATOM 1133 C C . TYR A 1 148 ? 10.040 2.426 -9.638 1.00 78.94 148 TYR A C 1
ATOM 1135 O O . TYR A 1 148 ? 9.713 3.327 -8.874 1.00 78.94 148 TYR A O 1
ATOM 1143 N N . LEU A 1 149 ? 10.063 1.154 -9.239 1.00 83.06 149 LEU A N 1
ATOM 1144 C CA . LEU A 1 149 ? 9.689 0.731 -7.887 1.00 83.06 149 LEU A CA 1
ATOM 1145 C C . LEU A 1 149 ? 10.616 1.289 -6.802 1.00 83.06 149 LEU A C 1
ATOM 1147 O O . LEU A 1 149 ? 10.141 1.673 -5.734 1.00 83.06 149 LEU A O 1
ATOM 1151 N N . LYS A 1 150 ? 11.922 1.391 -7.074 1.00 85.69 150 LYS A N 1
ATOM 1152 C CA . LYS A 1 150 ? 12.863 2.086 -6.179 1.00 85.69 150 LYS A CA 1
ATOM 1153 C C . LYS A 1 150 ? 12.527 3.573 -6.063 1.00 85.69 150 LYS A C 1
ATOM 1155 O O . LYS A 1 150 ? 12.576 4.118 -4.961 1.00 85.69 150 LYS A O 1
ATOM 1160 N N . ASP A 1 151 ? 12.159 4.215 -7.169 1.00 79.06 151 ASP A N 1
ATOM 1161 C CA . ASP A 1 151 ? 11.749 5.623 -7.179 1.00 79.06 151 ASP A CA 1
ATOM 1162 C C . ASP A 1 151 ? 10.430 5.838 -6.415 1.00 79.06 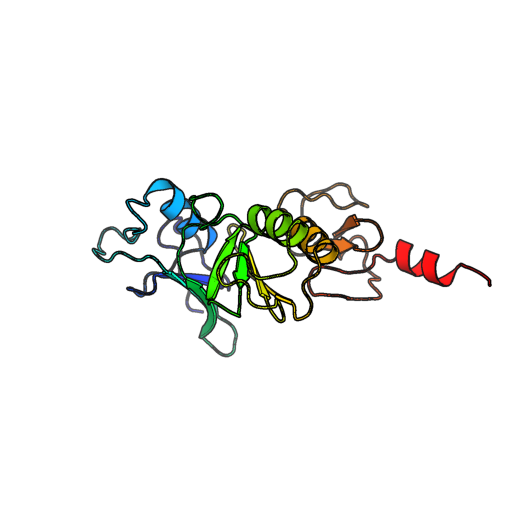151 ASP A C 1
ATOM 1164 O O . ASP A 1 151 ? 10.323 6.794 -5.648 1.00 79.06 151 ASP A O 1
ATOM 1168 N N . ILE A 1 152 ? 9.468 4.915 -6.531 1.00 76.06 152 ILE A N 1
ATOM 1169 C CA . ILE A 1 152 ? 8.243 4.894 -5.713 1.00 76.06 152 ILE A CA 1
ATOM 1170 C C . ILE A 1 152 ? 8.587 4.740 -4.231 1.00 76.06 152 ILE A C 1
ATOM 1172 O O . ILE A 1 152 ? 8.084 5.500 -3.408 1.00 76.06 152 ILE A O 1
ATOM 1176 N N . GLY A 1 153 ? 9.445 3.779 -3.876 1.00 78.94 153 GLY A N 1
ATOM 1177 C CA . GLY A 1 153 ? 9.830 3.537 -2.483 1.00 78.94 153 GLY A CA 1
ATOM 1178 C C . GLY A 1 153 ? 10.473 4.756 -1.836 1.00 78.94 153 GLY A C 1
ATOM 1179 O O . GLY A 1 153 ? 10.149 5.092 -0.700 1.00 78.94 153 GLY A O 1
ATOM 1180 N N . ARG A 1 154 ? 11.303 5.482 -2.594 1.00 78.19 154 ARG A N 1
ATOM 1181 C CA . ARG A 1 154 ? 11.806 6.798 -2.185 1.00 78.19 154 ARG A CA 1
ATOM 1182 C C . ARG A 1 154 ? 10.646 7.776 -2.026 1.00 78.19 154 ARG A C 1
ATOM 1184 O O . ARG A 1 154 ? 10.413 8.248 -0.921 1.00 78.19 154 ARG A O 1
ATOM 1191 N N . ALA A 1 155 ? 9.859 8.009 -3.076 1.00 72.31 155 ALA A N 1
ATOM 1192 C CA . ALA A 1 155 ? 8.750 8.965 -3.057 1.00 72.31 155 ALA A CA 1
ATOM 1193 C C . ALA A 1 155 ? 7.761 8.770 -1.891 1.00 72.31 155 ALA A C 1
ATOM 1195 O O . ALA A 1 155 ? 7.210 9.747 -1.395 1.00 72.31 155 ALA A O 1
ATOM 1196 N N . LEU A 1 156 ? 7.554 7.526 -1.455 1.00 71.12 156 LEU A N 1
ATOM 1197 C CA . LEU A 1 156 ? 6.656 7.155 -0.361 1.00 71.12 156 LEU A CA 1
ATOM 1198 C C . LEU A 1 156 ? 7.349 7.048 1.009 1.00 71.12 156 LEU A C 1
ATOM 1200 O O . LEU A 1 156 ? 6.677 6.753 1.999 1.00 71.12 156 LEU A O 1
ATOM 1204 N N . SER A 1 157 ? 8.665 7.256 1.085 1.00 70.62 157 SER A N 1
ATOM 1205 C CA . SER A 1 157 ? 9.402 7.217 2.347 1.00 70.62 157 SER A CA 1
ATOM 1206 C C . SER A 1 157 ? 9.009 8.390 3.248 1.00 70.62 157 SER A C 1
ATOM 1208 O O . SER A 1 157 ? 8.825 9.517 2.794 1.00 70.62 157 SER A O 1
ATOM 1210 N N . SER A 1 158 ? 8.892 8.135 4.551 1.00 62.44 158 SER A N 1
ATOM 1211 C CA . SER A 1 158 ? 8.502 9.145 5.544 1.00 62.44 158 SER A CA 1
ATOM 1212 C C . SER A 1 158 ? 9.645 10.076 5.970 1.00 62.44 158 SER A C 1
ATOM 1214 O O . SER A 1 158 ? 9.415 10.998 6.746 1.00 62.44 158 SER A O 1
ATOM 1216 N N . ASN A 1 159 ? 10.875 9.830 5.506 1.00 68.25 159 ASN A N 1
ATOM 1217 C CA . ASN A 1 159 ? 12.055 10.631 5.825 1.00 68.25 159 ASN A CA 1
ATOM 1218 C C . ASN A 1 159 ? 12.485 11.440 4.598 1.00 68.25 159 ASN A C 1
ATOM 1220 O O . ASN A 1 159 ? 13.425 11.084 3.885 1.00 68.25 159 ASN A O 1
ATOM 1224 N N . TYR A 1 160 ? 11.755 12.517 4.336 1.00 74.44 160 TYR A N 1
ATOM 1225 C CA . TYR A 1 160 ? 12.064 13.459 3.272 1.00 74.44 160 TYR A CA 1
ATOM 1226 C C . TYR A 1 160 ? 12.455 14.814 3.861 1.00 74.44 160 TYR A C 1
ATOM 1228 O O . TYR A 1 160 ? 12.002 15.225 4.926 1.00 74.44 160 TYR A O 1
ATOM 1236 N N . THR A 1 161 ? 13.280 15.546 3.122 1.00 82.94 161 THR A N 1
ATOM 1237 C CA . THR A 1 161 ? 13.520 16.971 3.351 1.00 82.94 161 THR A CA 1
ATOM 1238 C C . THR A 1 161 ? 13.426 17.678 2.012 1.00 82.94 161 THR A C 1
ATOM 1240 O O . THR A 1 161 ? 13.949 17.197 1.000 1.00 82.94 161 THR A O 1
ATOM 1243 N N . CYS A 1 162 ? 12.739 18.817 1.978 1.00 85.88 162 CYS A N 1
ATOM 1244 C CA . CYS A 1 162 ? 12.658 19.601 0.754 1.00 85.88 162 CYS A CA 1
ATOM 1245 C C . CYS A 1 162 ? 14.061 20.068 0.344 1.00 85.88 162 CYS A C 1
ATOM 1247 O O . CYS A 1 162 ? 14.781 20.683 1.131 1.00 85.88 162 CYS A O 1
ATOM 1249 N N . ARG A 1 163 ? 14.461 19.838 -0.909 1.00 90.56 163 ARG A N 1
ATOM 1250 C CA . ARG A 1 163 ? 15.789 20.216 -1.412 1.00 90.56 163 ARG A CA 1
ATOM 1251 C C . ARG A 1 163 ? 16.040 21.718 -1.310 1.00 90.56 163 ARG A C 1
ATOM 1253 O O . ARG A 1 163 ? 17.197 22.105 -1.141 1.00 90.56 163 ARG A O 1
ATOM 1260 N N . LEU A 1 164 ? 14.986 22.526 -1.418 1.00 89.19 164 LEU A N 1
ATOM 1261 C CA . LEU A 1 164 ? 15.062 23.984 -1.444 1.00 89.19 164 LEU A CA 1
ATOM 1262 C C . LEU A 1 164 ? 15.086 24.577 -0.033 1.00 89.19 164 LEU A C 1
ATOM 1264 O O . LEU A 1 164 ? 16.070 25.208 0.333 1.00 89.19 164 LEU A O 1
ATOM 1268 N N . CYS A 1 165 ? 14.054 24.338 0.780 1.00 90.81 165 CYS A N 1
ATOM 1269 C CA . CYS A 1 165 ? 13.976 24.926 2.123 1.00 90.81 165 CYS A CA 1
ATOM 1270 C C . CYS A 1 165 ? 14.604 24.070 3.233 1.00 90.81 165 CYS A C 1
ATOM 1272 O O . CYS A 1 165 ? 14.652 24.515 4.373 1.00 90.81 165 CYS A O 1
ATOM 1274 N N . LYS A 1 166 ? 15.049 22.843 2.926 1.00 89.50 166 LYS A N 1
ATOM 1275 C CA . LYS A 1 166 ? 15.629 21.862 3.868 1.00 89.50 166 LYS A CA 1
ATOM 1276 C C . LYS A 1 166 ? 14.710 21.417 5.011 1.00 89.50 166 LYS A C 1
ATOM 1278 O O . LYS A 1 166 ? 15.140 20.643 5.857 1.00 89.50 166 LYS A O 1
ATOM 1283 N N . SER A 1 167 ? 13.450 21.846 5.007 1.00 83.38 167 SER A N 1
ATOM 1284 C CA . SER A 1 167 ? 12.459 21.475 6.015 1.00 83.38 167 SER A CA 1
ATOM 1285 C C . SER A 1 167 ? 11.721 20.178 5.639 1.00 83.38 167 SER A C 1
ATOM 1287 O O . SER A 1 167 ? 11.476 19.959 4.444 1.00 8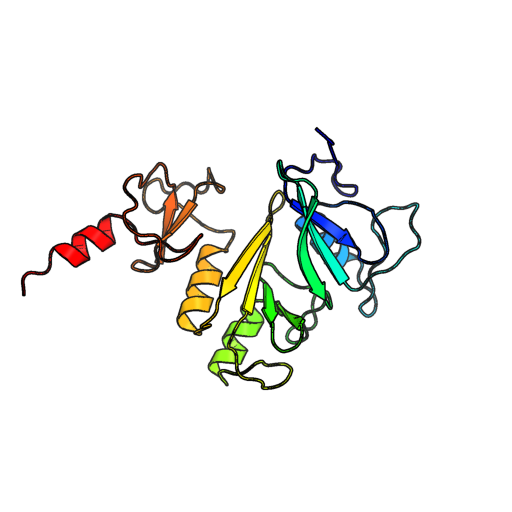3.38 167 SER A O 1
ATOM 1289 N N . PRO A 1 168 ? 11.371 19.330 6.625 1.00 77.62 168 PRO A N 1
ATOM 1290 C CA . PRO A 1 168 ? 10.438 18.211 6.476 1.00 77.62 168 PRO A CA 1
ATOM 1291 C C . PRO A 1 168 ? 8.963 18.601 6.729 1.00 77.62 168 PRO A C 1
ATOM 1293 O O . PRO A 1 168 ? 8.084 17.752 6.641 1.00 77.62 168 PRO A O 1
ATOM 1296 N N . GLU A 1 169 ? 8.669 19.848 7.107 1.00 74.94 169 GLU A N 1
ATOM 1297 C CA . GLU A 1 169 ? 7.295 20.313 7.368 1.00 74.94 169 GLU A CA 1
ATOM 1298 C C . GLU A 1 169 ? 6.465 20.409 6.083 1.00 74.94 169 GLU A C 1
ATOM 1300 O O . GLU A 1 169 ? 7.027 20.711 5.044 1.00 74.94 169 GLU A O 1
ATOM 1305 N N . ASP A 1 170 ? 5.128 20.305 6.161 1.00 69.00 170 ASP A N 1
ATOM 1306 C CA . ASP A 1 170 ? 4.216 20.342 4.992 1.00 69.00 170 ASP A CA 1
ATOM 1307 C C . ASP A 1 170 ? 4.290 19.077 4.114 1.00 69.00 170 ASP A C 1
ATOM 1309 O O . ASP A 1 170 ? 4.244 19.117 2.882 1.00 69.00 170 ASP A O 1
ATOM 1313 N N . ALA A 1 171 ? 4.370 17.937 4.807 1.00 64.75 171 ALA A N 1
ATOM 1314 C CA . ALA A 1 171 ? 4.312 16.572 4.292 1.00 64.75 171 ALA A CA 1
ATOM 1315 C C . ALA A 1 171 ? 3.318 16.354 3.156 1.00 64.75 171 ALA A C 1
ATOM 1317 O O . ALA A 1 171 ? 3.615 15.705 2.153 1.00 64.75 171 ALA A O 1
ATOM 1318 N N . ASP A 1 172 ? 2.123 16.904 3.339 1.00 63.28 172 ASP A N 1
ATOM 1319 C CA . ASP A 1 172 ? 0.981 16.672 2.470 1.00 63.28 172 ASP A CA 1
ATOM 1320 C C . ASP A 1 172 ? 1.136 17.391 1.117 1.00 63.28 172 ASP A C 1
ATOM 1322 O O . ASP A 1 172 ? 0.457 17.048 0.148 1.00 63.28 172 ASP A O 1
ATOM 1326 N N . ASN A 1 173 ? 2.068 18.347 1.013 1.00 75.25 173 ASN A N 1
ATOM 1327 C CA . ASN A 1 173 ? 2.361 19.107 -0.202 1.00 75.25 173 ASN A CA 1
ATOM 1328 C C . ASN A 1 173 ? 3.783 18.876 -0.724 1.00 75.25 173 ASN A C 1
ATOM 1330 O O . ASN A 1 173 ? 4.372 19.780 -1.328 1.00 75.25 173 ASN A O 1
ATOM 1334 N N . ILE A 1 174 ? 4.340 17.679 -0.534 1.00 77.81 174 ILE A N 1
ATOM 1335 C CA . ILE A 1 174 ? 5.636 17.299 -1.100 1.00 77.81 174 ILE A CA 1
ATOM 1336 C C . ILE A 1 174 ? 5.500 16.391 -2.330 1.00 77.81 174 ILE A C 1
ATOM 1338 O O . ILE A 1 174 ? 4.527 15.654 -2.486 1.00 77.81 174 ILE A O 1
ATOM 1342 N N . TYR A 1 175 ? 6.483 16.443 -3.228 1.00 79.00 175 TYR A N 1
ATOM 1343 C CA . TYR A 1 175 ? 6.642 15.479 -4.316 1.00 79.00 175 TYR A CA 1
ATOM 1344 C C . TYR A 1 175 ? 8.105 15.068 -4.493 1.00 79.00 175 TYR A C 1
ATOM 1346 O O . TYR A 1 175 ? 9.023 15.792 -4.098 1.00 79.00 175 TYR A O 1
ATOM 1354 N N . PHE A 1 176 ? 8.323 13.918 -5.129 1.00 81.69 176 PHE A N 1
ATOM 1355 C CA . PHE A 1 176 ? 9.645 13.406 -5.482 1.00 81.69 176 PHE A CA 1
ATOM 1356 C C . PHE A 1 176 ? 9.963 13.692 -6.952 1.00 81.69 176 PHE A C 1
ATOM 1358 O O . PHE A 1 176 ? 9.168 13.391 -7.842 1.00 81.69 176 PHE A O 1
ATOM 1365 N N . CYS A 1 177 ? 11.131 14.272 -7.223 1.00 81.19 177 CYS A N 1
ATOM 1366 C CA . CYS A 1 177 ? 11.632 14.450 -8.579 1.00 81.19 177 CYS A CA 1
ATOM 1367 C C . CYS A 1 177 ? 12.377 13.195 -9.047 1.00 81.19 177 CYS A C 1
ATOM 1369 O O . CYS A 1 177 ? 13.445 12.896 -8.512 1.00 81.19 177 CYS A O 1
ATOM 1371 N N . ILE A 1 178 ? 11.892 12.513 -10.091 1.00 78.19 178 ILE A N 1
ATOM 1372 C CA . ILE A 1 178 ? 12.567 11.312 -10.627 1.00 78.19 178 ILE A CA 1
ATOM 1373 C C . ILE A 1 178 ? 13.919 11.617 -11.261 1.00 78.19 178 ILE A C 1
ATOM 1375 O O . ILE A 1 178 ? 14.840 10.811 -11.186 1.00 78.19 178 ILE A O 1
ATOM 1379 N N . SER A 1 179 ? 14.061 12.796 -11.867 1.00 81.00 179 SER A N 1
ATOM 1380 C CA . SER A 1 179 ? 15.275 13.135 -12.606 1.00 81.00 179 SER A CA 1
ATOM 1381 C C . SER A 1 179 ? 16.468 13.380 -11.684 1.00 81.00 179 SER A C 1
ATOM 1383 O O . SER A 1 179 ? 17.581 13.008 -12.034 1.00 81.00 179 SER A O 1
ATOM 1385 N N . CYS A 1 180 ? 16.260 14.002 -10.520 1.00 85.44 180 CYS A N 1
ATOM 1386 C CA . CYS A 1 180 ? 17.346 14.321 -9.587 1.00 85.44 180 CYS A CA 1
ATOM 1387 C C . CYS A 1 180 ? 17.257 13.590 -8.245 1.00 85.44 180 CYS A C 1
ATOM 1389 O O . CYS A 1 180 ? 18.077 13.852 -7.367 1.00 85.44 180 CYS A O 1
ATOM 1391 N N . SER A 1 181 ? 16.280 12.692 -8.088 1.00 83.00 181 SER A N 1
ATOM 1392 C CA . SER A 1 181 ? 16.054 11.893 -6.880 1.00 83.00 181 SER A CA 1
ATOM 1393 C C . SER A 1 181 ? 15.954 12.724 -5.593 1.00 83.00 181 SER A C 1
ATOM 1395 O O . SER A 1 181 ? 16.541 12.371 -4.572 1.00 83.00 181 SER A O 1
ATOM 1397 N N . ALA A 1 182 ? 15.233 13.847 -5.634 1.00 84.69 182 ALA A N 1
ATOM 1398 C CA . ALA A 1 182 ? 15.094 14.756 -4.494 1.00 84.69 182 ALA A CA 1
ATOM 1399 C C . ALA A 1 182 ? 13.640 15.176 -4.262 1.00 84.69 182 ALA A C 1
ATOM 1401 O O . ALA A 1 182 ? 12.839 15.182 -5.196 1.00 84.69 182 ALA A O 1
ATOM 1402 N N . TYR A 1 183 ? 13.316 15.563 -3.027 1.00 85.44 183 TYR A N 1
ATOM 1403 C CA . TYR A 1 183 ? 11.973 16.000 -2.648 1.00 85.44 183 TYR A CA 1
ATOM 1404 C C . TYR A 1 183 ? 11.826 17.516 -2.691 1.00 85.44 183 TYR A C 1
ATOM 1406 O O . TYR A 1 183 ? 12.781 18.251 -2.432 1.00 85.44 183 TYR A O 1
ATOM 1414 N N . TYR A 1 184 ? 10.619 17.988 -2.977 1.00 86.12 184 TYR A N 1
ATOM 1415 C CA . TYR A 1 184 ? 10.304 19.407 -3.097 1.00 86.12 184 TYR A CA 1
ATOM 1416 C C . TYR A 1 184 ? 8.902 19.674 -2.564 1.00 86.12 184 TYR A C 1
ATOM 1418 O O . TYR A 1 184 ? 7.963 18.967 -2.925 1.00 86.12 184 TYR A O 1
ATOM 1426 N N . HIS A 1 185 ? 8.736 20.712 -1.743 1.00 86.00 185 HIS A N 1
ATOM 1427 C CA . HIS A 1 185 ? 7.393 21.220 -1.473 1.00 86.00 185 HIS A CA 1
ATOM 1428 C C . HIS A 1 185 ? 6.848 21.902 -2.720 1.00 86.00 185 HIS A C 1
ATOM 1430 O O . HIS A 1 185 ? 7.561 22.689 -3.348 1.00 86.00 185 HIS A O 1
ATOM 1436 N N . ARG A 1 186 ? 5.563 21.700 -3.009 1.00 82.62 186 ARG A N 1
ATOM 1437 C CA . ARG A 1 186 ? 4.855 22.381 -4.103 1.00 82.62 186 ARG A CA 1
ATOM 1438 C C . ARG A 1 186 ? 4.950 23.902 -3.987 1.00 82.62 186 ARG A C 1
ATOM 1440 O O . ARG A 1 186 ? 5.115 24.576 -4.988 1.00 82.62 186 ARG A O 1
ATOM 1447 N N . LYS A 1 187 ? 4.927 24.450 -2.768 1.00 86.12 187 LYS A N 1
ATOM 1448 C CA . LYS A 1 187 ? 5.127 25.893 -2.540 1.00 86.12 187 LYS A CA 1
ATOM 1449 C C . LYS A 1 187 ? 6.562 26.364 -2.803 1.00 86.12 187 LYS A C 1
ATOM 1451 O O . LYS A 1 187 ? 6.767 27.518 -3.155 1.00 86.12 187 LYS A O 1
ATOM 1456 N N . CYS A 1 188 ? 7.552 25.493 -2.594 1.00 88.00 188 CYS A N 1
ATOM 1457 C CA . CYS A 1 188 ? 8.961 25.826 -2.797 1.00 88.00 188 CYS A CA 1
ATOM 1458 C C . CYS A 1 188 ? 9.368 25.705 -4.270 1.00 88.00 188 CYS A C 1
ATOM 1460 O O . CYS A 1 188 ? 10.217 26.470 -4.715 1.00 88.00 188 CYS A O 1
ATOM 1462 N N . ASP A 1 189 ? 8.766 24.774 -5.015 1.00 87.00 189 ASP A N 1
ATOM 1463 C CA . ASP A 1 189 ? 8.918 24.641 -6.468 1.00 87.00 189 ASP A CA 1
ATOM 1464 C C . ASP A 1 189 ? 7.538 24.737 -7.159 1.00 87.00 189 ASP A C 1
ATOM 1466 O O . ASP A 1 189 ? 6.965 23.719 -7.543 1.00 87.00 189 ASP A O 1
ATOM 1470 N N . PRO A 1 190 ? 6.952 25.948 -7.272 1.00 73.88 190 PRO A N 1
ATOM 1471 C CA . PRO A 1 190 ? 5.560 26.139 -7.703 1.00 73.88 190 PRO A CA 1
ATOM 1472 C C . PRO A 1 190 ? 5.319 25.928 -9.202 1.00 73.88 190 PRO A C 1
ATOM 1474 O O . PRO A 1 190 ? 4.186 25.689 -9.614 1.00 73.88 190 PRO A O 1
ATOM 1477 N N . ASN A 1 191 ? 6.366 25.981 -10.029 1.00 67.88 191 ASN A N 1
ATOM 1478 C CA . ASN A 1 191 ? 6.263 25.861 -11.486 1.00 67.88 191 ASN A CA 1
ATOM 1479 C C . ASN A 1 191 ? 6.541 24.425 -11.937 1.00 67.88 191 ASN A C 1
ATOM 1481 O O . ASN A 1 191 ? 7.445 24.176 -12.738 1.00 67.88 191 ASN A O 1
ATOM 1485 N N . ILE A 1 192 ? 5.791 23.467 -11.395 1.00 61.91 192 ILE A N 1
ATOM 1486 C CA . ILE A 1 192 ? 5.959 22.061 -11.754 1.00 61.91 192 ILE A CA 1
ATOM 1487 C C . ILE A 1 192 ? 5.356 21.836 -13.141 1.00 61.91 192 ILE A C 1
ATOM 1489 O O . ILE A 1 192 ? 4.147 21.940 -13.326 1.00 61.91 192 ILE A O 1
ATOM 1493 N N . VAL A 1 193 ? 6.205 21.561 -14.133 1.00 59.66 193 VAL A N 1
ATOM 1494 C CA . VAL A 1 193 ? 5.782 21.552 -15.546 1.00 59.66 193 VAL A CA 1
ATOM 1495 C C . VAL A 1 193 ? 5.380 20.153 -16.024 1.00 59.66 193 VAL A C 1
ATOM 1497 O O . VAL A 1 193 ? 4.736 20.029 -17.061 1.00 59.66 193 VAL A O 1
ATOM 1500 N N . PHE A 1 194 ? 5.735 19.087 -15.294 1.00 63.22 194 PHE A N 1
ATOM 1501 C CA . PHE A 1 194 ? 5.453 17.727 -15.749 1.00 63.22 194 PHE A CA 1
ATOM 1502 C C . PHE A 1 194 ? 5.209 16.734 -14.608 1.00 63.22 194 PHE A C 1
ATOM 1504 O O . PHE A 1 194 ? 6.071 16.500 -13.754 1.00 63.22 194 PHE A O 1
ATOM 1511 N N . GLN A 1 195 ? 4.023 16.130 -14.633 1.00 67.50 195 GLN A N 1
ATOM 1512 C CA . GLN A 1 195 ? 3.617 15.054 -13.743 1.00 67.50 195 GLN A CA 1
ATOM 1513 C C . GLN A 1 195 ? 3.761 13.724 -14.486 1.00 67.50 195 GLN A C 1
ATOM 1515 O O . GLN A 1 195 ? 2.932 13.389 -15.327 1.00 67.50 195 GLN A O 1
ATOM 1520 N N . CYS A 1 196 ? 4.797 12.948 -14.162 1.00 59.91 196 CYS A N 1
ATOM 1521 C CA . CYS A 1 196 ? 4.896 11.570 -14.652 1.00 59.91 196 CYS A CA 1
ATOM 1522 C C . CYS A 1 196 ? 3.929 10.640 -13.898 1.00 59.91 196 CYS A C 1
ATOM 1524 O O . CYS A 1 196 ? 3.621 9.553 -14.374 1.00 59.91 196 CYS A O 1
ATOM 1526 N N . HIS A 1 197 ? 3.530 11.035 -12.682 1.00 58.62 197 HIS A N 1
ATOM 1527 C CA . HIS A 1 197 ? 2.855 10.197 -11.693 1.00 58.62 197 HIS A CA 1
ATOM 1528 C C . HIS A 1 197 ? 2.329 11.048 -10.508 1.00 58.62 197 HIS A C 1
ATOM 1530 O O . HIS A 1 197 ? 2.903 12.103 -10.233 1.00 58.62 197 HIS A O 1
ATOM 1536 N N . PRO A 1 198 ? 1.320 10.616 -9.719 1.00 58.75 198 PRO A N 1
ATOM 1537 C CA . PRO A 1 198 ? 0.828 11.348 -8.540 1.00 58.75 198 PRO A CA 1
ATOM 1538 C C . PRO A 1 198 ? 1.907 11.870 -7.573 1.00 58.75 198 PRO A C 1
ATOM 1540 O O . PRO A 1 198 ? 1.850 13.030 -7.164 1.00 58.75 198 PRO A O 1
ATOM 1543 N N . PHE A 1 199 ? 2.934 11.063 -7.290 1.00 59.94 199 PHE A N 1
ATOM 1544 C CA . PHE A 1 199 ? 4.030 11.396 -6.356 1.00 59.94 199 PHE A CA 1
ATOM 1545 C C . PHE A 1 199 ? 5.388 11.597 -7.027 1.00 59.94 199 PHE A C 1
ATOM 1547 O O . PHE A 1 199 ? 6.333 12.040 -6.375 1.00 59.94 199 PHE A O 1
ATOM 1554 N N . ILE A 1 200 ? 5.485 11.291 -8.324 1.00 67.50 200 ILE A N 1
ATOM 1555 C CA . ILE A 1 200 ? 6.733 11.360 -9.079 1.00 67.50 200 ILE A CA 1
ATOM 1556 C C . ILE A 1 200 ? 6.584 12.408 -10.179 1.00 67.50 200 ILE A C 1
ATOM 1558 O O . ILE A 1 200 ? 5.811 12.258 -11.125 1.00 67.50 200 ILE A O 1
ATOM 1562 N N . TRP A 1 201 ? 7.336 13.484 -10.033 1.00 80.88 201 TRP A N 1
ATOM 1563 C CA . TRP A 1 201 ? 7.301 14.640 -10.917 1.00 80.88 201 TRP A CA 1
ATOM 1564 C C . TRP A 1 201 ? 8.709 14.902 -11.449 1.00 80.88 201 TRP A C 1
ATOM 1566 O O . TRP A 1 201 ? 9.668 14.211 -11.094 1.00 80.88 201 TRP A O 1
ATOM 1576 N N . ILE A 1 202 ? 8.855 15.903 -12.307 1.00 79.50 202 ILE A N 1
ATOM 1577 C CA . ILE A 1 202 ? 10.163 16.456 -12.650 1.00 79.50 202 ILE A CA 1
ATOM 1578 C C . ILE A 1 202 ? 10.188 17.891 -12.125 1.00 79.50 202 ILE A C 1
ATOM 1580 O O . ILE A 1 202 ? 9.303 18.685 -12.435 1.00 79.50 202 ILE A O 1
ATOM 1584 N N . CYS A 1 203 ? 11.172 18.208 -11.280 1.00 84.94 203 CYS A N 1
ATOM 1585 C CA . CYS A 1 203 ? 11.330 19.552 -10.733 1.00 84.94 203 CYS A CA 1
ATOM 1586 C C . CYS A 1 203 ? 11.718 20.546 -11.828 1.00 84.94 203 CYS A C 1
ATOM 1588 O O . CYS A 1 203 ? 12.300 20.171 -12.853 1.00 84.94 203 CYS A O 1
ATOM 1590 N N . ARG A 1 204 ? 11.449 21.828 -11.582 1.00 85.06 204 ARG A N 1
ATOM 1591 C CA . ARG A 1 204 ? 11.695 22.900 -12.551 1.00 85.06 204 ARG A CA 1
ATOM 1592 C C . ARG A 1 204 ? 13.128 22.894 -13.087 1.00 85.06 204 ARG A C 1
ATOM 1594 O O . ARG A 1 204 ? 13.320 22.936 -14.299 1.00 85.06 204 ARG A O 1
ATOM 1601 N N . SER A 1 205 ? 14.121 22.774 -12.203 1.00 86.56 205 SER A N 1
ATOM 1602 C CA . SER A 1 205 ? 15.537 22.809 -12.591 1.00 86.56 205 SER A CA 1
ATOM 1603 C C . SER A 1 205 ? 15.916 21.694 -13.568 1.00 86.56 205 SER A C 1
ATOM 1605 O O . SER A 1 205 ? 16.676 21.931 -14.500 1.00 86.56 205 SER A O 1
ATOM 1607 N N . CYS A 1 206 ? 15.374 20.485 -13.393 1.00 85.75 206 CYS A N 1
ATOM 1608 C CA . CYS A 1 206 ? 15.642 19.377 -14.313 1.00 85.75 206 CYS A CA 1
ATOM 1609 C C . CYS A 1 206 ? 14.977 19.592 -15.679 1.00 85.75 206 CYS A C 1
ATOM 1611 O O . CYS A 1 206 ? 15.550 19.236 -16.705 1.00 85.75 206 CYS A O 1
ATOM 1613 N N . ILE A 1 207 ? 13.798 20.216 -15.706 1.00 81.62 207 ILE A N 1
ATOM 1614 C CA . ILE A 1 207 ? 13.111 20.554 -16.959 1.00 81.62 207 ILE A CA 1
ATOM 1615 C C . ILE A 1 207 ? 13.882 21.637 -17.715 1.00 81.62 207 ILE A C 1
ATOM 1617 O O . ILE A 1 207 ? 14.099 21.500 -18.918 1.00 81.62 207 ILE A O 1
ATOM 1621 N N . GLU A 1 208 ? 14.338 22.684 -17.026 1.00 84.62 208 GLU A N 1
ATOM 1622 C CA . GLU A 1 208 ? 15.145 23.753 -17.628 1.00 84.62 208 GLU A CA 1
ATOM 1623 C C . GLU A 1 208 ? 16.459 23.208 -18.209 1.00 84.62 208 GLU A C 1
ATOM 1625 O O . GLU A 1 208 ? 16.807 23.552 -19.336 1.00 84.62 208 GLU A O 1
ATOM 1630 N N . GLN A 1 209 ? 17.127 22.282 -17.513 1.00 82.75 209 GLN A N 1
ATOM 1631 C CA . GLN A 1 209 ? 18.333 21.611 -18.020 1.00 82.75 209 GLN A CA 1
ATOM 1632 C C . GLN A 1 209 ? 18.051 20.777 -19.276 1.00 82.75 209 GLN A C 1
ATOM 1634 O O . GLN A 1 209 ? 18.797 20.868 -20.244 1.00 82.75 209 GLN A O 1
ATOM 1639 N N . SER A 1 210 ? 16.938 20.038 -19.313 1.00 72.12 210 SER A N 1
ATOM 1640 C CA . SER A 1 210 ? 16.559 19.237 -20.491 1.00 72.12 210 SER A CA 1
ATOM 1641 C C . SER A 1 210 ? 16.187 20.067 -21.729 1.00 72.12 210 SER A C 1
ATOM 1643 O O . SER A 1 210 ? 16.210 19.556 -22.844 1.00 72.12 210 SER A O 1
ATOM 1645 N N . ARG A 1 211 ? 15.831 21.346 -21.546 1.00 64.50 211 ARG A N 1
ATOM 1646 C CA . ARG A 1 211 ? 15.513 22.289 -22.634 1.00 64.50 211 ARG A CA 1
ATOM 1647 C C . ARG A 1 211 ? 16.724 23.112 -23.087 1.00 64.50 211 ARG A C 1
ATOM 1649 O O . ARG A 1 211 ? 16.628 23.799 -24.097 1.00 64.50 211 ARG A O 1
ATOM 1656 N N . GLY A 1 212 ? 17.814 23.076 -22.320 1.00 54.97 212 GLY A N 1
ATOM 1657 C CA . GLY A 1 212 ? 19.002 23.906 -22.500 1.00 54.97 212 GLY A CA 1
ATOM 1658 C C . GLY A 1 212 ? 20.185 23.213 -23.175 1.00 54.97 212 GLY A C 1
ATOM 1659 O O . GLY A 1 212 ? 21.235 23.839 -23.259 1.00 54.97 212 GLY A O 1
ATOM 1660 N N . GLU A 1 213 ? 20.056 21.967 -23.644 1.00 40.81 213 GLU A N 1
ATOM 1661 C CA . GLU A 1 213 ? 21.061 21.356 -24.525 1.00 40.81 213 GLU A CA 1
ATOM 1662 C C . GLU A 1 213 ? 20.848 21.852 -25.968 1.00 40.81 213 GLU A C 1
ATOM 1664 O O . GLU A 1 213 ? 19.857 21.470 -26.601 1.00 40.81 213 GLU A O 1
ATOM 1669 N N . PRO A 1 214 ? 21.738 22.694 -26.529 1.00 42.53 214 PRO A N 1
ATOM 1670 C CA . PRO A 1 214 ? 21.796 22.844 -27.972 1.00 42.53 214 PRO A CA 1
ATOM 1671 C C . PRO A 1 214 ? 22.337 21.533 -28.561 1.00 42.53 214 PRO A C 1
ATOM 1673 O O . PRO A 1 214 ? 23.366 21.027 -28.111 1.00 42.53 214 PRO A O 1
ATOM 1676 N N . LYS A 1 215 ? 21.620 20.981 -29.545 1.00 39.12 215 LYS A N 1
ATOM 1677 C CA . LYS A 1 215 ? 22.193 20.009 -30.484 1.00 39.12 215 LYS A CA 1
ATOM 1678 C C . LYS A 1 215 ? 23.299 20.653 -31.310 1.00 39.12 215 LYS A C 1
ATOM 1680 O O . LYS A 1 215 ? 23.136 21.847 -31.651 1.00 39.12 215 LYS A O 1
#

Sequence (215 aa):
MNNSVCLICKGNIKTIFAVPCTCDHVFHLACLMRWISQKTTDHYCPCPQSSCDKEFDSLNVLSTDVGGLKLLTTINNLICPICIDVLKSPSVIMNCCGRTICLDCFIPALERKSECPMDRSGLNEITALSWTQDSATLFRDYNPTVKYLKDIGRALSSNYTCRLCKSPEDADNIYFCISCSAYYHRKCDPNIVFQCHPFIWICRSCIEQSRGEPK

Organism: Rodentolepis nana (NCBI:txid102285)

Secondary structure (DSSP, 8-state):
----B-TTT-PBP-SEEEEETTS---B-HHHHHHHHHHH-BTTBEE-SSTT---EESEEEEEEEETTEEEEEEEEE-SEETTTTEEPPSSEEEETTT--EEEHHHHHHHHHH-SB-TTT--B-S-EEEEEE-SS-EEEEEESS--HHHHHHHHHHT-S---BTTT-----GGGEEEETTTTEEEETTTS----EESSSSEEE-HHHHHHHH----

pLDDT: mean 84.85, std 11.74, range [38.5, 96.81]

InterPro domains:
  IPR001841 Zinc finger, RING-type [PF13923] (80-118)
  IPR001841 Zinc finger, RING-type [PS50089] (6-46)
  IPR001841 Zinc finger, RING-type [PS50089] (80-120)
  IPR001841 Zinc finger, RING-type [SM00184] (6-50)
  IPR001841 Zinc finger, RING-type [SM00184] (80-119)
  IPR011011 Zinc finger, FYVE/PHD-type [SSF57903] (156-209)
  IPR013083 Zinc finger, RING/FYVE/PHD-type [G3DSA:3.30.40.10] (1-60)
  IPR013083 Zinc finger, RING/FYVE/PHD-type [G3DSA:3.30.40.10] (69-143)
  IPR013083 Zinc finger, RING/FYVE/PHD-type [G3DSA:3.30.40.10] (150-215)